Protein AF-H2YSD7-F1 (afdb_monomer_lite)

Organism: Ciona savignyi (NCBI:txid51511)

Foldseek 3Di:
DAQVVVVVLCVVLVDPQDHLVLLCVLLVVPPVRDDDPLSQLLCLLVVLQCLLPVDRPPDRDHSVVSQPSQADPQAAFQQSQQNSLCSNQVDPVLPPDAPAEDGSVVLDPDRHDDDSSSSSSSSVVSSVCVVVSHHYDHHPVNVLVVLCVVVVHDQQFFDAPVRVVVVCVVLLAPDQPDDDDDPDDDDDDDDDDPPCVLLAGDHPVRLQVVLVHDGRHGSVSVVVSVVVSVSCSVSVSNVDDPPPPPDD

Structure (mmCIF, N/CA/C/O backbone):
data_AF-H2YSD7-F1
#
_entry.id   AF-H2YSD7-F1
#
loop_
_atom_site.group_PDB
_atom_site.id
_atom_site.type_symbol
_atom_site.label_atom_id
_atom_site.label_alt_id
_atom_site.label_comp_id
_atom_site.label_asym_id
_atom_site.label_entity_id
_atom_site.label_seq_id
_atom_site.pdbx_PDB_ins_code
_atom_site.Cartn_x
_atom_site.Cartn_y
_atom_site.Cartn_z
_atom_site.occupancy
_atom_site.B_iso_or_equiv
_atom_site.auth_seq_id
_atom_site.auth_comp_id
_atom_site.auth_asym_id
_atom_site.auth_atom_id
_atom_site.pdbx_PDB_model_num
ATOM 1 N N . MET A 1 1 ? -23.509 3.314 15.908 1.00 80.75 1 MET A N 1
ATOM 2 C CA . MET A 1 1 ? -23.358 1.862 1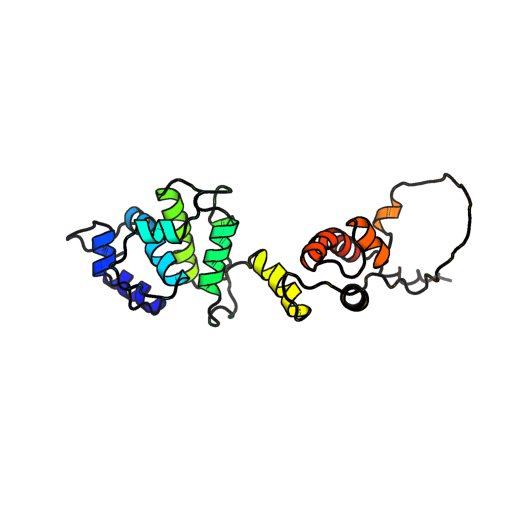5.696 1.00 80.75 1 MET A CA 1
ATOM 3 C C . MET A 1 1 ? -23.642 1.150 17.006 1.00 80.75 1 MET A C 1
ATOM 5 O O . MET A 1 1 ? -23.012 1.492 17.992 1.00 80.75 1 MET A O 1
ATOM 9 N N . ASP A 1 2 ? -24.616 0.247 17.065 1.00 78.88 2 ASP A N 1
ATOM 10 C CA . ASP A 1 2 ? -24.907 -0.540 18.277 1.00 78.88 2 ASP A CA 1
ATOM 11 C C . ASP A 1 2 ? -24.214 -1.910 18.260 1.00 78.88 2 ASP A C 1
ATOM 13 O O . ASP A 1 2 ? -23.550 -2.272 17.287 1.00 78.88 2 ASP A O 1
ATOM 17 N N . ALA A 1 3 ? -24.370 -2.672 19.347 1.00 78.38 3 ALA A N 1
ATOM 18 C CA . ALA A 1 3 ? -23.778 -3.999 19.506 1.00 78.38 3 ALA A CA 1
ATOM 19 C C . ALA A 1 3 ? -24.147 -4.987 18.381 1.00 78.38 3 ALA A C 1
ATOM 21 O O . ALA A 1 3 ? -23.316 -5.804 17.993 1.00 78.38 3 ALA A O 1
ATOM 22 N N . ASN A 1 4 ? -25.360 -4.907 17.820 1.00 79.56 4 ASN A N 1
ATOM 23 C CA . ASN A 1 4 ? -25.774 -5.781 16.717 1.00 79.56 4 ASN A CA 1
ATOM 24 C C . ASN A 1 4 ? -25.071 -5.401 15.411 1.00 79.56 4 ASN A C 1
ATOM 26 O O . ASN A 1 4 ? -24.558 -6.274 14.713 1.00 79.56 4 ASN A O 1
ATOM 30 N N . ALA A 1 5 ? -24.980 -4.103 15.109 1.00 80.94 5 ALA A N 1
ATOM 31 C CA . ALA A 1 5 ? -24.204 -3.630 13.967 1.00 80.94 5 ALA A CA 1
ATOM 32 C C . ALA A 1 5 ? -22.710 -3.986 14.100 1.00 80.94 5 ALA A C 1
ATOM 34 O O . ALA A 1 5 ? -22.094 -4.394 13.117 1.00 80.94 5 ALA A O 1
ATOM 35 N N . LEU A 1 6 ? -22.144 -3.892 15.310 1.00 81.81 6 LEU A N 1
ATOM 36 C CA . LEU A 1 6 ? -20.779 -4.343 15.601 1.00 81.81 6 LEU A CA 1
ATOM 37 C C . LEU A 1 6 ? -20.615 -5.849 15.405 1.00 81.81 6 LEU A C 1
ATOM 39 O O . LEU A 1 6 ? -19.631 -6.274 14.815 1.00 81.81 6 LEU A O 1
ATOM 43 N N . ARG A 1 7 ? -21.578 -6.663 15.848 1.00 81.81 7 ARG A N 1
ATOM 44 C CA . ARG A 1 7 ? -21.529 -8.118 15.664 1.00 81.81 7 ARG A CA 1
ATOM 45 C C . ARG A 1 7 ? -21.504 -8.496 14.183 1.00 81.81 7 ARG A C 1
ATOM 47 O O . ARG A 1 7 ? -20.679 -9.311 13.790 1.00 81.81 7 ARG A O 1
ATOM 54 N N . ASN A 1 8 ? -22.339 -7.856 13.364 1.00 81.75 8 ASN A N 1
ATOM 55 C CA . ASN A 1 8 ? -22.333 -8.065 11.913 1.00 81.75 8 ASN A CA 1
ATOM 56 C C . ASN A 1 8 ? -20.997 -7.639 11.288 1.00 81.75 8 ASN A C 1
ATOM 58 O O . ASN A 1 8 ? -20.428 -8.370 10.481 1.00 81.75 8 ASN A O 1
ATOM 62 N N . LEU A 1 9 ? -20.465 -6.484 11.697 1.00 80.62 9 LEU A N 1
ATOM 63 C CA . LEU A 1 9 ? -19.159 -6.007 11.246 1.00 80.62 9 LEU A CA 1
ATOM 64 C C . LEU A 1 9 ? -18.048 -7.019 11.566 1.00 80.62 9 LEU A C 1
ATOM 66 O O . LEU A 1 9 ? -17.286 -7.392 10.683 1.00 80.62 9 LEU A O 1
ATOM 70 N N . LEU A 1 10 ? -17.986 -7.483 12.813 1.00 82.25 10 LEU A N 1
ATOM 71 C CA . LEU A 1 10 ? -16.974 -8.426 13.288 1.00 82.25 10 LEU A CA 1
ATOM 72 C C . LEU A 1 10 ? -17.108 -9.801 12.621 1.00 82.25 10 LEU A C 1
ATOM 74 O O . LEU A 1 10 ? -16.099 -10.421 12.296 1.00 82.25 10 LEU A O 1
ATOM 78 N N . SER A 1 11 ? -18.337 -10.243 12.334 1.00 78.81 11 SER A N 1
ATOM 79 C CA . SER A 1 11 ? -18.566 -11.490 11.596 1.00 78.81 11 SER A CA 1
ATOM 80 C C . SER A 1 11 ? -17.997 -11.452 10.175 1.00 78.81 11 SER A C 1
ATOM 82 O O . SER A 1 11 ? -17.456 -12.454 9.719 1.00 78.81 11 SER A O 1
ATOM 84 N N . ASN A 1 12 ? -18.011 -10.287 9.513 1.00 69.69 12 ASN A N 1
ATOM 85 C CA . ASN A 1 12 ? -17.398 -10.121 8.189 1.00 69.69 12 ASN A CA 1
ATOM 86 C C . ASN A 1 12 ? -15.867 -10.212 8.226 1.00 69.69 12 ASN A C 1
ATOM 88 O O . ASN A 1 12 ? -15.238 -10.398 7.190 1.00 69.69 12 ASN A O 1
ATOM 92 N N . PHE A 1 13 ? -15.257 -10.051 9.399 1.00 70.25 13 PHE A N 1
ATOM 93 C CA . PHE A 1 13 ? -13.807 -10.110 9.566 1.00 70.25 13 PHE A CA 1
ATOM 94 C C . PHE A 1 13 ? -13.320 -11.487 10.020 1.00 70.25 13 PHE A C 1
ATOM 96 O O . PHE A 1 13 ? -12.117 -11.675 10.184 1.00 70.25 13 PHE A O 1
ATOM 103 N N . ASN A 1 14 ? -14.246 -12.442 10.194 1.00 65.25 14 ASN A N 1
ATOM 104 C CA . ASN A 1 14 ? -13.990 -13.784 10.719 1.00 65.25 14 ASN A CA 1
ATOM 105 C C . ASN A 1 14 ? -13.164 -13.755 12.023 1.00 65.25 14 ASN A C 1
ATOM 107 O O . ASN A 1 14 ? -12.340 -14.632 12.284 1.00 65.25 14 ASN A O 1
ATOM 111 N N . ASP A 1 15 ? -13.345 -12.688 12.805 1.00 62.75 15 ASP A N 1
ATOM 112 C CA . ASP A 1 15 ? -12.478 -12.335 13.920 1.00 62.75 15 ASP A CA 1
ATOM 113 C C . ASP A 1 15 ? -13.084 -12.843 15.230 1.00 62.75 15 ASP A C 1
ATOM 115 O O . ASP A 1 15 ? -14.168 -12.429 15.645 1.00 62.75 15 ASP A O 1
ATOM 119 N N . THR A 1 16 ? -12.380 -13.761 15.890 1.00 66.44 16 THR A N 1
ATOM 120 C CA . THR A 1 16 ? -12.766 -14.297 17.202 1.00 66.44 16 THR A CA 1
ATOM 121 C C . THR A 1 16 ? -12.199 -13.479 18.366 1.00 66.44 16 THR A C 1
ATOM 123 O O . THR A 1 16 ? -12.514 -13.773 19.517 1.00 66.44 16 THR A O 1
ATOM 126 N N . CYS A 1 17 ? -11.337 -12.488 18.103 1.00 75.19 17 CYS A N 1
ATOM 127 C CA . CYS A 1 17 ? -10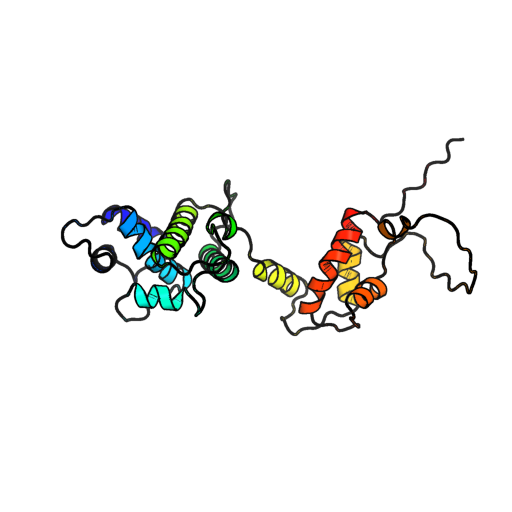.600 -11.754 19.135 1.00 75.19 17 CYS A CA 1
ATOM 128 C C . CYS A 1 17 ? -11.390 -10.577 19.716 1.00 75.19 17 CYS A C 1
ATOM 130 O O . CYS A 1 17 ? -11.233 -10.232 20.890 1.00 75.19 17 CYS A O 1
ATOM 132 N N . LEU A 1 18 ? -12.200 -9.924 18.884 1.00 83.25 18 LEU A N 1
ATOM 133 C CA . LEU A 1 18 ? -13.004 -8.770 19.263 1.00 83.25 18 LEU A CA 1
ATOM 134 C C . LEU A 1 18 ? -14.459 -9.196 19.445 1.00 83.25 18 LEU A C 1
ATOM 136 O O . LEU A 1 18 ? -15.065 -9.778 18.550 1.00 83.25 18 LEU A O 1
ATOM 140 N N . THR A 1 19 ? -15.045 -8.851 20.590 1.00 85.69 19 THR A N 1
ATOM 141 C CA . THR A 1 19 ? -16.497 -8.928 20.793 1.00 85.69 19 THR A CA 1
ATOM 142 C C . THR A 1 19 ? -17.087 -7.518 20.842 1.00 85.69 19 THR A C 1
ATOM 144 O O . THR A 1 19 ? -16.375 -6.572 21.201 1.00 85.69 19 THR A O 1
ATOM 147 N N . PRO A 1 20 ? -18.379 -7.332 20.511 1.00 87.88 20 PRO A N 1
ATOM 148 C CA . PRO A 1 20 ? -19.031 -6.031 20.641 1.00 87.88 20 PRO A CA 1
ATOM 149 C C . PRO A 1 20 ? -18.855 -5.409 22.031 1.00 87.88 20 PRO A C 1
ATOM 151 O O . PRO A 1 20 ? -18.649 -4.206 22.142 1.00 87.88 20 PRO A O 1
ATOM 154 N N . GLU A 1 21 ? -18.884 -6.223 23.085 1.00 87.19 21 GLU A N 1
ATOM 155 C CA . GLU A 1 21 ? -18.749 -5.787 24.476 1.00 87.19 21 GLU A CA 1
ATOM 156 C C . GLU A 1 21 ? -17.347 -5.231 24.754 1.00 87.19 21 GLU A C 1
ATOM 158 O O . GLU A 1 21 ? -17.221 -4.152 25.329 1.00 87.19 21 GLU A O 1
ATOM 163 N N . ILE A 1 22 ? -16.297 -5.915 24.281 1.00 87.12 22 ILE A N 1
ATOM 164 C CA . ILE A 1 22 ? -14.908 -5.444 24.385 1.00 87.12 22 ILE A CA 1
ATOM 165 C C . ILE A 1 22 ? -14.732 -4.117 23.639 1.00 87.12 22 ILE A C 1
ATOM 167 O O . ILE A 1 22 ? -14.106 -3.191 24.148 1.00 87.12 22 ILE A O 1
ATOM 171 N N . VAL A 1 23 ? -15.300 -4.007 22.438 1.00 88.56 23 VAL A N 1
ATOM 172 C CA . VAL A 1 23 ? -15.216 -2.793 21.616 1.00 88.56 23 VAL A CA 1
ATOM 173 C C . VAL A 1 23 ? -15.909 -1.609 22.298 1.00 88.56 23 VAL A C 1
ATOM 175 O O . VAL A 1 23 ? -15.346 -0.516 22.353 1.00 88.56 23 VAL A O 1
ATOM 178 N N . LEU A 1 24 ? -17.119 -1.813 22.825 1.00 89.50 24 LEU A N 1
ATOM 179 C CA . LEU A 1 24 ? -17.898 -0.771 23.502 1.00 89.50 24 LEU A CA 1
ATOM 180 C C . LEU A 1 24 ? -17.237 -0.305 24.805 1.00 89.50 24 LEU A C 1
ATOM 182 O O . LEU A 1 24 ? -17.277 0.891 25.114 1.00 89.50 24 LEU A O 1
ATOM 186 N N . ASP A 1 25 ? -16.609 -1.233 25.527 1.00 88.62 25 ASP A N 1
ATOM 187 C CA . ASP A 1 25 ? -15.808 -0.955 26.717 1.00 88.62 25 ASP A CA 1
ATOM 188 C C . ASP A 1 25 ? -14.565 -0.117 26.380 1.00 88.62 25 ASP A C 1
ATOM 190 O O . ASP A 1 25 ? -14.370 0.945 26.970 1.00 88.62 25 ASP A O 1
ATOM 194 N N . ILE A 1 26 ? -13.789 -0.506 25.358 1.00 88.38 26 ILE A N 1
ATOM 195 C CA . ILE A 1 26 ? -12.620 0.265 24.889 1.00 88.38 26 ILE A CA 1
ATOM 196 C C . ILE A 1 26 ? -13.028 1.664 24.411 1.00 88.38 26 ILE A C 1
ATOM 198 O O . ILE A 1 26 ? -12.304 2.637 24.630 1.00 88.38 26 ILE A O 1
ATOM 202 N N . ALA A 1 27 ? -14.189 1.784 23.766 1.00 87.94 27 ALA A N 1
ATOM 203 C CA . ALA A 1 27 ? -14.722 3.070 23.333 1.00 87.94 27 ALA A CA 1
ATOM 204 C C . ALA A 1 27 ? -15.150 3.977 24.502 1.00 87.94 27 ALA A C 1
ATOM 206 O O . ALA A 1 27 ? -15.382 5.166 24.288 1.00 87.94 27 ALA A O 1
ATOM 207 N N . GLY A 1 28 ? -15.253 3.443 25.725 1.00 85.38 28 GLY A N 1
ATOM 208 C CA . GLY A 1 28 ? -15.678 4.188 26.909 1.00 85.38 28 GLY A CA 1
ATOM 209 C C . GLY A 1 28 ? -17.168 4.535 26.911 1.00 85.38 28 GLY A C 1
ATOM 210 O O . GLY A 1 28 ? -17.591 5.408 27.664 1.00 85.38 28 GLY A O 1
ATOM 211 N N . THR A 1 29 ? -17.974 3.865 26.081 1.00 76.62 29 THR A N 1
ATOM 212 C CA . THR A 1 29 ? -19.407 4.186 25.909 1.00 76.62 29 THR A CA 1
ATOM 213 C C . THR A 1 29 ? -20.300 3.680 27.044 1.00 76.62 29 THR A C 1
ATOM 215 O O . THR A 1 29 ? -21.481 4.033 27.121 1.00 76.62 29 THR A O 1
ATOM 218 N N . GLY A 1 30 ? -19.741 2.889 27.965 1.00 65.19 30 GLY A N 1
ATOM 219 C CA . GLY A 1 30 ? -20.430 2.416 29.162 1.00 65.19 30 GLY A CA 1
ATOM 220 C C . GLY A 1 30 ? -21.789 1.777 28.849 1.00 65.19 30 GLY A C 1
ATOM 221 O O . GLY A 1 30 ? -21.899 0.885 28.012 1.00 65.19 30 GLY A O 1
ATOM 222 N N . VAL A 1 31 ? -22.835 2.254 29.530 1.00 53.38 31 VAL A N 1
ATOM 223 C CA . VAL A 1 31 ? -24.199 1.685 29.528 1.00 53.38 31 VAL A CA 1
ATOM 224 C C . VAL A 1 31 ? -24.997 2.019 28.258 1.00 53.38 31 VAL A C 1
ATOM 226 O O . VAL A 1 31 ? -26.003 1.370 27.983 1.00 53.38 31 VAL A O 1
ATOM 229 N N . GLN A 1 32 ? -24.577 3.009 27.457 1.00 66.06 32 GLN A N 1
ATOM 230 C CA . GLN A 1 32 ? -25.339 3.405 26.264 1.00 66.06 32 GLN A CA 1
ATOM 231 C C . GLN A 1 32 ? -25.331 2.326 25.177 1.00 66.06 32 GLN A C 1
ATOM 233 O O . GLN A 1 32 ? -26.256 2.282 24.369 1.00 66.06 32 GLN A O 1
ATOM 238 N N . GLY A 1 33 ? -24.314 1.455 25.151 1.00 78.12 33 GLY A N 1
ATOM 239 C CA . GLY A 1 33 ? -24.243 0.314 24.233 1.00 78.12 33 GLY A CA 1
ATOM 240 C C . GLY A 1 33 ? -24.197 0.693 22.745 1.00 78.12 33 GLY A C 1
ATOM 241 O O . GLY A 1 33 ? -24.519 -0.134 21.885 1.00 78.12 33 GLY A O 1
ATOM 242 N N . ARG A 1 34 ? -23.849 1.949 22.425 1.00 86.12 34 ARG A N 1
ATOM 243 C CA . ARG A 1 34 ? -23.782 2.483 21.059 1.00 86.12 34 ARG A CA 1
ATOM 244 C C . ARG A 1 34 ? -22.593 3.423 20.908 1.00 86.12 34 ARG A C 1
ATOM 246 O O . ARG A 1 34 ? -22.336 4.229 21.787 1.00 86.12 34 ARG A O 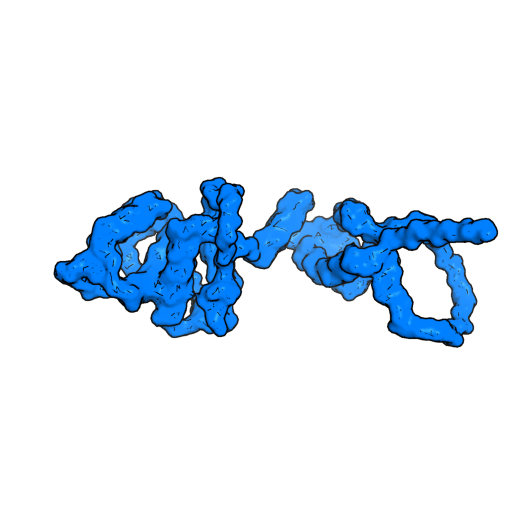1
ATOM 253 N N . LEU A 1 35 ? -21.951 3.350 19.748 1.00 87.88 35 LEU A N 1
ATOM 254 C CA . LEU A 1 35 ? -20.909 4.259 19.284 1.00 87.88 35 LEU A CA 1
ATOM 255 C C . LEU A 1 35 ? -21.526 5.368 18.428 1.00 87.88 35 LEU A C 1
ATOM 257 O O . LEU A 1 35 ? -22.237 5.072 17.457 1.00 87.88 35 LEU A O 1
ATOM 261 N N . ASN A 1 36 ? -21.234 6.627 18.722 1.00 89.44 36 ASN A N 1
ATOM 262 C CA . ASN A 1 36 ? -21.411 7.714 17.763 1.00 89.44 36 ASN A CA 1
ATOM 263 C C . ASN A 1 36 ? -20.303 7.685 16.688 1.00 89.44 36 ASN A C 1
ATOM 265 O O . ASN A 1 36 ? -19.422 6.823 16.697 1.00 89.44 36 ASN A O 1
ATOM 269 N N . GLU A 1 37 ? -20.376 8.594 15.715 1.00 87.88 37 GLU A N 1
ATOM 270 C CA . GLU A 1 37 ? -19.403 8.648 14.619 1.00 87.88 37 GLU A CA 1
ATOM 271 C C . GLU A 1 37 ? -17.978 8.897 15.127 1.00 87.88 37 GLU A C 1
ATOM 273 O O . GLU A 1 37 ? -17.071 8.143 14.790 1.00 87.88 37 GLU A O 1
ATOM 278 N N . THR A 1 38 ? -17.784 9.889 15.995 1.00 89.44 38 THR A N 1
ATOM 279 C CA . THR A 1 38 ? -16.472 10.227 16.563 1.00 89.44 38 THR A CA 1
ATOM 280 C C . THR A 1 38 ? -15.867 9.060 17.342 1.00 89.44 38 THR A C 1
ATOM 282 O O . THR A 1 38 ? -14.682 8.765 17.194 1.00 89.44 38 THR A O 1
ATOM 285 N N . GLU A 1 39 ? -16.669 8.367 18.148 1.00 91.31 39 GLU A N 1
ATOM 286 C CA . GLU A 1 39 ? -16.248 7.181 18.899 1.00 91.31 39 GLU A CA 1
ATOM 287 C C . GLU A 1 39 ? -15.858 6.042 17.963 1.00 91.31 39 GLU A C 1
ATOM 289 O O . GLU A 1 39 ? -14.794 5.450 18.135 1.00 91.31 39 GLU A O 1
ATOM 294 N N . PHE A 1 40 ? -16.669 5.781 16.934 1.00 90.94 40 PHE A N 1
ATOM 295 C CA . PHE A 1 40 ? -16.364 4.771 15.926 1.00 90.94 40 PHE A CA 1
ATOM 296 C C . PHE A 1 40 ? -15.051 5.078 15.195 1.00 90.94 40 PHE A C 1
ATOM 298 O O . PHE A 1 40 ? -14.205 4.196 15.041 1.00 90.94 40 PHE A O 1
ATOM 305 N N . MET A 1 41 ? -14.835 6.331 14.789 1.00 90.44 41 MET A N 1
ATOM 306 C CA . MET A 1 41 ? -13.591 6.750 14.135 1.00 90.44 41 MET A CA 1
ATOM 307 C C . MET A 1 41 ? -12.396 6.618 15.082 1.00 90.44 41 MET A C 1
ATOM 309 O O . MET A 1 41 ? -11.354 6.100 14.691 1.00 90.44 41 MET A O 1
ATOM 313 N N . ARG A 1 42 ? -12.548 6.998 16.355 1.00 91.25 42 ARG A N 1
ATOM 314 C CA . ARG A 1 42 ? -11.487 6.876 17.364 1.00 91.25 42 ARG A CA 1
ATOM 315 C C . ARG A 1 42 ? -11.049 5.428 17.585 1.00 91.25 42 ARG A C 1
ATOM 317 O O . ARG A 1 42 ? -9.859 5.191 17.772 1.00 91.25 42 ARG A O 1
ATOM 324 N N . ILE A 1 43 ? -11.977 4.472 17.556 1.00 92.69 43 ILE A N 1
ATOM 325 C CA . ILE A 1 43 ? -11.660 3.046 17.729 1.00 92.69 43 ILE A CA 1
ATOM 326 C C . ILE A 1 43 ? -11.397 2.313 16.408 1.00 92.69 43 ILE A C 1
ATOM 328 O O . ILE A 1 43 ? -10.993 1.156 16.430 1.00 92.69 43 ILE A O 1
ATOM 332 N N . SER A 1 44 ? -11.569 2.965 15.255 1.00 93.69 44 SER A N 1
ATOM 333 C CA . SER A 1 44 ? -11.290 2.377 13.938 1.00 93.69 44 SER A CA 1
ATOM 334 C C . SER A 1 44 ? -9.889 1.757 13.782 1.00 93.69 44 SER A C 1
ATOM 336 O O . SER A 1 44 ? -9.799 0.686 13.176 1.00 93.69 44 SER A O 1
ATOM 338 N N . PRO A 1 45 ? -8.804 2.330 14.353 1.00 93.69 45 PRO A N 1
ATOM 339 C CA . PRO A 1 45 ? -7.491 1.688 14.336 1.00 93.69 45 PRO A CA 1
ATOM 340 C C . PRO A 1 45 ? -7.502 0.284 14.955 1.00 93.69 45 PRO A C 1
ATOM 342 O O . PRO A 1 45 ? -6.758 -0.584 14.513 1.00 93.69 45 PRO A O 1
ATOM 345 N N . LEU A 1 46 ? -8.365 0.028 15.945 1.00 91.25 46 LEU A N 1
ATOM 346 C CA . LEU A 1 46 ? -8.477 -1.283 16.578 1.00 91.25 46 LEU A CA 1
ATOM 347 C C . LEU A 1 46 ? -8.907 -2.346 15.563 1.00 91.25 46 LEU A C 1
ATOM 349 O O . LEU A 1 46 ? -8.214 -3.344 15.406 1.00 91.25 46 LEU A O 1
ATOM 353 N N . PHE A 1 47 ? -9.995 -2.116 14.824 1.00 90.25 47 PHE A N 1
ATOM 354 C CA . PHE A 1 47 ? -10.468 -3.082 13.825 1.00 90.25 47 PHE A CA 1
ATOM 355 C C . PHE A 1 47 ? -9.418 -3.321 12.737 1.00 90.25 47 PHE A C 1
ATOM 357 O O . PHE A 1 47 ? -9.121 -4.463 12.402 1.00 90.25 47 PHE A O 1
ATOM 364 N N . VAL A 1 48 ? -8.799 -2.248 12.232 1.00 91.12 48 VAL A N 1
ATOM 365 C CA . VAL A 1 48 ? -7.760 -2.344 11.196 1.00 91.12 48 VAL A CA 1
ATOM 366 C C . VAL A 1 48 ? -6.556 -3.154 11.682 1.00 91.12 48 VAL A C 1
ATOM 368 O O . VAL A 1 48 ? -6.021 -3.961 10.927 1.00 91.12 48 VAL A O 1
ATOM 371 N N . TYR A 1 49 ? -6.137 -2.980 12.93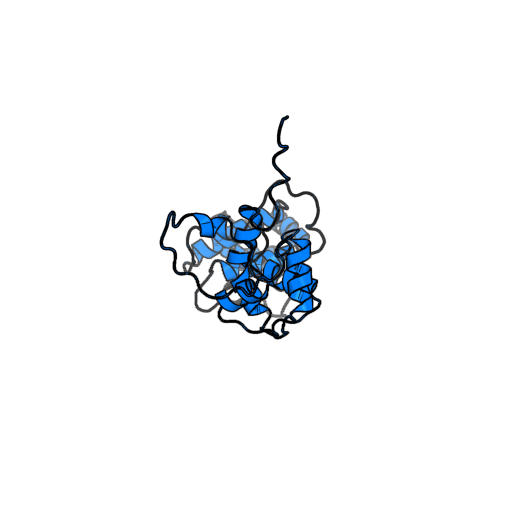8 1.00 90.00 49 TYR A N 1
ATOM 372 C CA . TYR A 1 49 ? -5.035 -3.742 13.527 1.00 90.00 49 TYR A CA 1
ATOM 373 C C . TYR A 1 49 ? -5.310 -5.249 13.517 1.00 90.00 49 TYR A C 1
ATOM 375 O O . TYR A 1 49 ? -4.449 -6.024 13.094 1.00 90.00 49 TYR A O 1
ATOM 383 N N . TYR A 1 50 ? -6.511 -5.665 13.922 1.00 86.06 50 TYR A N 1
ATOM 384 C CA . TYR A 1 50 ? -6.877 -7.082 13.949 1.00 86.06 50 TYR A CA 1
ATOM 385 C C . TYR A 1 50 ? -7.034 -7.672 12.550 1.00 86.06 50 TYR A C 1
ATOM 387 O O . TYR A 1 50 ? -6.481 -8.737 12.272 1.00 86.06 50 TYR A O 1
ATOM 395 N N . MET A 1 51 ? -7.669 -6.934 11.636 1.00 84.88 51 MET A N 1
ATOM 396 C CA . MET A 1 51 ? -7.746 -7.321 10.227 1.00 84.88 51 MET A CA 1
ATOM 397 C C . MET A 1 51 ? -6.356 -7.498 9.601 1.00 84.88 51 MET A C 1
ATOM 399 O O . MET A 1 51 ? -6.137 -8.426 8.827 1.00 84.88 51 MET A O 1
ATOM 403 N N . ASN A 1 52 ? -5.404 -6.626 9.949 1.00 86.00 52 ASN A N 1
ATOM 404 C CA . ASN A 1 52 ? -4.046 -6.666 9.415 1.00 86.00 52 ASN A CA 1
ATOM 405 C C . ASN A 1 52 ? -3.204 -7.821 9.982 1.00 86.00 52 ASN A C 1
ATOM 407 O O . ASN A 1 52 ? -2.369 -8.368 9.268 1.00 86.00 52 ASN A O 1
ATOM 411 N N . ASN A 1 53 ? -3.377 -8.171 11.258 1.00 81.00 53 ASN A N 1
ATOM 412 C CA . ASN A 1 53 ? -2.501 -9.130 11.939 1.00 81.00 53 ASN A CA 1
ATOM 413 C C . ASN A 1 53 ? -3.063 -10.553 12.022 1.00 81.00 53 ASN A C 1
ATOM 415 O O . ASN A 1 53 ? -2.312 -11.461 12.383 1.00 81.00 53 ASN A O 1
ATOM 419 N N . LYS A 1 54 ? -4.354 -10.756 11.719 1.00 72.88 54 LYS A N 1
ATOM 420 C CA . LYS A 1 54 ? -5.038 -12.065 11.668 1.00 72.88 54 LYS A CA 1
ATOM 421 C C . LYS A 1 54 ? -4.824 -12.962 12.905 1.00 72.88 54 LYS A C 1
ATOM 423 O O . LYS A 1 54 ? -4.964 -14.178 12.816 1.00 72.88 54 LYS A O 1
ATOM 428 N N . THR A 1 55 ? -4.436 -12.401 14.053 1.00 68.06 55 THR A N 1
ATOM 429 C CA . THR A 1 55 ? -4.048 -13.163 15.250 1.00 68.06 55 THR A CA 1
ATOM 430 C C . THR A 1 55 ? -4.549 -12.495 16.528 1.00 68.06 55 THR A C 1
ATOM 432 O O . THR A 1 55 ? -4.372 -11.294 16.731 1.00 68.06 55 THR A O 1
ATOM 435 N N . CYS A 1 56 ? -5.129 -13.297 17.428 1.00 70.25 56 CYS A N 1
ATOM 436 C CA . CYS A 1 56 ? -5.409 -12.891 18.804 1.00 70.25 56 CYS A CA 1
ATOM 437 C C . CYS A 1 56 ? -4.150 -13.139 19.638 1.00 70.25 56 CYS A C 1
ATOM 439 O O . CYS A 1 56 ? -3.929 -14.253 20.114 1.00 70.25 56 CYS A O 1
ATOM 441 N N . GLN A 1 57 ? -3.290 -12.140 19.823 1.00 62.72 57 GLN A N 1
ATOM 442 C CA . GLN A 1 57 ? -2.277 -12.263 20.873 1.00 62.72 57 GLN A CA 1
ATOM 443 C C . GLN A 1 57 ? -3.001 -12.155 22.220 1.00 62.72 57 GLN A C 1
ATOM 445 O O . GLN A 1 57 ? -3.749 -11.207 22.421 1.00 62.72 57 GLN A O 1
ATOM 450 N N . GLY A 1 58 ? -2.851 -13.165 23.086 1.00 57.88 58 GLY A N 1
ATOM 451 C CA . GLY A 1 58 ? -3.730 -13.483 24.228 1.00 57.88 58 GLY A CA 1
ATOM 452 C C . GLY A 1 58 ? -3.869 -12.455 25.362 1.00 57.88 58 GLY A C 1
ATOM 453 O O . GLY A 1 58 ? -4.302 -12.818 26.453 1.00 57.88 58 GLY A O 1
ATOM 454 N N . SER A 1 59 ? -3.519 -11.191 25.143 1.00 68.31 59 SER A N 1
ATOM 455 C CA . SER A 1 59 ? -3.844 -10.065 26.016 1.00 68.31 59 SER A CA 1
ATOM 456 C C . SER A 1 59 ? -5.101 -9.334 25.529 1.00 68.31 59 SER A C 1
ATOM 458 O O . SER A 1 59 ? -5.429 -9.314 24.343 1.00 68.31 59 SER A O 1
ATOM 460 N N . ARG A 1 60 ? -5.837 -8.719 26.466 1.00 74.56 60 ARG A N 1
ATOM 461 C CA . ARG A 1 60 ? -7.003 -7.886 26.142 1.00 74.56 60 ARG A CA 1
ATOM 462 C C . ARG A 1 60 ? -6.573 -6.752 25.196 1.00 74.56 60 ARG A C 1
ATOM 464 O O . ARG A 1 60 ? -5.590 -6.076 25.508 1.00 74.56 60 ARG A O 1
ATOM 471 N N . PRO A 1 61 ? -7.296 -6.515 24.087 1.00 77.56 61 PRO A N 1
ATOM 472 C CA . PRO A 1 61 ? -6.963 -5.438 23.170 1.00 77.56 61 PRO A CA 1
ATOM 473 C C . PRO A 1 61 ? -6.935 -4.083 23.865 1.00 77.56 61 PRO A C 1
ATOM 475 O O . PRO A 1 61 ? -7.823 -3.767 24.658 1.00 77.56 61 PRO A O 1
ATOM 478 N N . THR A 1 62 ? -5.969 -3.245 23.497 1.00 87.94 62 THR A N 1
ATOM 479 C CA . THR A 1 62 ? -5.990 -1.818 23.826 1.00 87.94 62 THR A CA 1
ATOM 480 C C . THR A 1 62 ? -5.854 -0.997 22.551 1.00 87.94 62 THR A C 1
ATOM 482 O O . THR A 1 62 ? -5.160 -1.385 21.607 1.00 87.94 62 THR A O 1
ATOM 485 N N . LEU A 1 63 ? -6.516 0.162 22.519 1.00 89.56 63 LEU A N 1
ATOM 486 C CA . LEU A 1 63 ? -6.394 1.095 21.398 1.00 89.56 63 LEU A CA 1
ATOM 487 C C . LEU A 1 63 ? -4.948 1.582 21.233 1.00 89.56 63 LEU A C 1
ATOM 489 O O . LEU A 1 63 ? -4.481 1.753 20.113 1.00 89.56 63 LEU A O 1
ATOM 493 N N . GLU A 1 64 ? -4.230 1.763 22.340 1.00 90.12 64 GLU A N 1
ATOM 494 C CA . GLU A 1 64 ? -2.825 2.165 22.335 1.00 90.12 64 GLU A CA 1
ATOM 495 C C . GLU A 1 64 ? -1.926 1.107 21.685 1.00 90.12 64 GLU A C 1
ATOM 497 O O . GLU A 1 64 ? -1.130 1.443 20.812 1.00 90.12 64 GLU A O 1
ATOM 502 N N . ALA A 1 65 ? -2.085 -0.175 22.032 1.00 88.38 65 ALA A N 1
ATOM 503 C CA . ALA A 1 65 ? -1.315 -1.252 21.409 1.00 88.38 65 ALA A CA 1
ATOM 504 C C . ALA A 1 65 ? -1.625 -1.374 19.910 1.00 88.38 65 ALA A C 1
ATOM 506 O O . ALA A 1 65 ? -0.708 -1.533 19.103 1.00 88.38 65 ALA A O 1
ATOM 507 N N . ALA A 1 66 ? -2.900 -1.237 19.529 1.00 89.56 66 ALA A N 1
ATOM 508 C CA . ALA A 1 66 ? -3.308 -1.234 18.128 1.00 89.56 66 ALA A CA 1
ATOM 509 C C . ALA A 1 66 ? -2.673 -0.068 17.355 1.00 89.56 66 ALA A C 1
ATOM 511 O O . ALA A 1 66 ? -2.097 -0.267 16.285 1.00 89.56 66 ALA A O 1
ATOM 512 N N . MET A 1 67 ? -2.713 1.139 17.924 1.00 90.88 67 MET A N 1
ATOM 513 C CA . MET A 1 67 ? -2.072 2.323 17.355 1.00 90.88 67 MET A CA 1
ATOM 514 C C . MET A 1 67 ? -0.558 2.134 17.236 1.00 90.88 67 MET A C 1
ATOM 516 O O . MET A 1 67 ? -0.013 2.347 16.160 1.00 90.88 67 MET A O 1
ATOM 520 N N . ASN A 1 68 ? 0.117 1.656 18.279 1.00 89.38 68 ASN A N 1
ATOM 521 C CA . ASN A 1 68 ? 1.563 1.426 18.256 1.00 89.38 68 ASN A CA 1
ATOM 522 C C . ASN A 1 68 ? 1.978 0.330 17.264 1.00 89.38 68 ASN A C 1
ATOM 524 O O . ASN A 1 68 ? 3.058 0.402 16.689 1.00 89.38 68 ASN A O 1
ATOM 528 N N . GLY A 1 69 ? 1.136 -0.680 17.035 1.00 87.25 69 GLY A N 1
ATOM 529 C CA . GLY A 1 69 ? 1.405 -1.716 16.037 1.00 87.25 69 GLY A CA 1
ATOM 530 C C . GLY A 1 69 ? 1.117 -1.278 14.596 1.00 87.25 69 GLY A C 1
ATOM 531 O O . GLY A 1 69 ? 1.791 -1.713 13.657 1.00 87.25 69 GLY A O 1
ATOM 532 N N . LEU A 1 70 ? 0.125 -0.408 14.392 1.00 89.69 70 LEU A N 1
ATOM 533 C CA . LEU A 1 70 ? -0.200 0.135 13.071 1.00 89.69 70 LEU A CA 1
ATOM 534 C C . LEU A 1 70 ? 0.749 1.256 12.660 1.00 89.69 70 LEU A C 1
ATOM 536 O O . LEU A 1 70 ? 1.157 1.319 11.498 1.00 89.69 70 LEU A O 1
ATOM 540 N N . LEU A 1 71 ? 1.111 2.129 13.588 1.00 90.75 71 LEU A N 1
ATOM 541 C CA . LEU A 1 71 ? 1.943 3.291 13.329 1.00 90.75 71 LEU A CA 1
ATOM 542 C C . LEU A 1 71 ? 3.423 2.937 13.478 1.00 90.75 71 LEU A C 1
ATOM 544 O O . LEU A 1 71 ? 3.810 2.073 14.256 1.00 90.75 71 LEU A O 1
ATOM 548 N N . ARG A 1 72 ? 4.274 3.617 12.711 1.00 79.94 72 ARG A N 1
ATOM 549 C CA . ARG A 1 72 ? 5.717 3.674 12.993 1.00 79.94 72 ARG A CA 1
ATOM 550 C C . ARG A 1 72 ? 6.008 4.999 13.704 1.00 79.94 72 ARG A C 1
ATOM 552 O O . ARG A 1 72 ? 5.127 5.853 13.759 1.00 79.94 72 ARG A O 1
ATOM 559 N N . ASN A 1 73 ? 7.239 5.203 14.179 1.00 74.19 73 ASN A N 1
ATOM 560 C CA . ASN A 1 73 ? 7.684 6.397 14.931 1.00 74.19 73 ASN A CA 1
ATOM 561 C C . ASN A 1 73 ? 7.302 7.769 14.316 1.00 74.19 73 ASN A C 1
ATOM 563 O O . ASN A 1 73 ? 7.387 8.781 15.000 1.00 74.19 73 ASN A O 1
ATOM 567 N N . ASN A 1 74 ? 6.856 7.812 13.054 1.00 77.69 74 ASN A N 1
ATOM 568 C CA . ASN A 1 74 ? 6.507 9.021 12.306 1.00 77.69 74 ASN A CA 1
ATOM 569 C C . ASN A 1 74 ? 4.995 9.169 12.009 1.00 77.69 74 ASN A C 1
ATOM 571 O O . ASN A 1 74 ? 4.618 9.954 11.140 1.00 77.69 74 ASN A O 1
ATOM 575 N N . GLY A 1 75 ? 4.120 8.412 12.682 1.00 90.38 75 GLY A N 1
ATOM 576 C CA . GLY A 1 75 ? 2.668 8.458 12.460 1.00 90.38 75 GLY A CA 1
ATOM 577 C C . GLY A 1 75 ? 2.192 7.614 11.269 1.00 90.38 75 GLY A C 1
ATOM 578 O O . GLY A 1 75 ? 2.795 6.589 10.933 1.00 90.38 75 GLY A O 1
ATOM 579 N N . LEU A 1 76 ? 1.072 8.014 10.653 1.00 94.44 76 LEU A N 1
ATOM 580 C CA . LEU A 1 76 ? 0.453 7.332 9.511 1.00 94.44 76 LEU A CA 1
ATOM 581 C C . LEU A 1 76 ? 0.785 8.061 8.206 1.00 94.44 76 LEU A C 1
ATOM 583 O O . LEU A 1 76 ? 0.146 9.052 7.856 1.00 94.44 76 LEU A O 1
ATOM 587 N N . CYS A 1 77 ? 1.777 7.556 7.479 1.00 93.81 77 CYS A N 1
ATOM 588 C CA . CYS A 1 77 ? 2.176 8.076 6.171 1.00 93.81 77 CYS A CA 1
ATOM 589 C C . CYS A 1 77 ? 1.601 7.250 5.014 1.00 93.81 77 CYS A C 1
ATOM 591 O O . CYS A 1 77 ? 1.166 6.111 5.203 1.00 93.81 77 CYS A O 1
ATOM 593 N N . TYR A 1 78 ? 1.660 7.818 3.806 1.00 91.88 78 TYR A N 1
ATOM 594 C CA . TYR A 1 78 ? 1.154 7.211 2.570 1.00 91.88 78 TYR A CA 1
ATOM 595 C C . TYR A 1 78 ? 1.584 5.752 2.365 1.00 91.88 78 TYR A C 1
ATOM 597 O O . TYR A 1 78 ? 0.732 4.880 2.187 1.00 91.88 78 TYR A O 1
ATOM 605 N N . GLU A 1 79 ? 2.888 5.467 2.423 1.00 89.19 79 GLU A N 1
ATOM 606 C CA . GLU A 1 79 ? 3.419 4.112 2.214 1.00 89.19 79 GLU A CA 1
ATOM 607 C C . GLU A 1 79 ? 2.867 3.133 3.249 1.00 89.19 79 GLU A C 1
ATOM 609 O O . GLU A 1 79 ? 2.337 2.082 2.898 1.00 89.19 79 GLU A O 1
ATOM 614 N N . ARG A 1 80 ? 2.886 3.531 4.527 1.00 91.81 80 ARG A N 1
ATOM 615 C CA . ARG A 1 80 ? 2.403 2.689 5.620 1.00 91.81 80 ARG A CA 1
ATOM 616 C C . ARG A 1 80 ? 0.916 2.376 5.487 1.00 91.81 80 ARG A C 1
ATOM 618 O O . ARG A 1 80 ? 0.525 1.230 5.685 1.00 91.81 80 ARG A O 1
ATOM 625 N N . LEU A 1 81 ? 0.091 3.367 5.154 1.00 93.88 81 LEU A N 1
ATOM 626 C CA . LEU A 1 81 ? -1.335 3.137 4.932 1.00 93.88 81 LEU A CA 1
ATOM 627 C C . LEU A 1 81 ? -1.569 2.214 3.731 1.00 93.88 81 LEU A C 1
ATOM 629 O O . LEU A 1 81 ? -2.425 1.339 3.792 1.00 93.88 81 LEU A O 1
ATOM 633 N N . THR A 1 82 ? -0.797 2.384 2.660 1.00 92.12 82 THR A N 1
ATOM 634 C CA . THR A 1 82 ? -0.898 1.542 1.463 1.00 92.12 82 THR A CA 1
ATOM 635 C C . THR A 1 82 ? -0.548 0.084 1.776 1.00 92.12 82 THR A C 1
ATOM 637 O O . THR A 1 82 ? -1.264 -0.821 1.343 1.00 92.12 82 THR A O 1
ATOM 640 N N . ASP A 1 83 ? 0.494 -0.154 2.576 1.00 89.38 83 ASP A N 1
ATOM 641 C CA . ASP A 1 83 ? 0.863 -1.495 3.040 1.00 89.38 83 ASP A CA 1
ATOM 642 C C . ASP A 1 83 ? -0.251 -2.138 3.873 1.00 89.38 83 ASP A C 1
ATOM 644 O O . ASP A 1 83 ? -0.576 -3.306 3.667 1.00 89.38 83 ASP A O 1
ATOM 648 N N . ILE A 1 84 ? -0.857 -1.373 4.788 1.00 91.38 84 ILE A N 1
ATOM 649 C CA . ILE A 1 84 ? -1.972 -1.840 5.625 1.00 91.38 84 ILE A CA 1
ATOM 650 C C . ILE A 1 84 ? -3.185 -2.196 4.759 1.00 91.38 84 ILE A C 1
ATOM 652 O O . ILE A 1 84 ? -3.747 -3.276 4.918 1.00 91.38 84 ILE A O 1
ATOM 656 N N . ILE A 1 85 ? -3.571 -1.318 3.825 1.00 92.38 85 ILE A N 1
ATOM 657 C CA . ILE A 1 85 ? -4.680 -1.573 2.894 1.00 92.38 85 ILE A CA 1
ATOM 658 C C . ILE A 1 85 ? -4.417 -2.869 2.123 1.00 92.38 85 ILE A C 1
ATOM 660 O O . ILE A 1 85 ? -5.256 -3.760 2.145 1.00 92.38 85 ILE A O 1
ATOM 664 N N . THR A 1 86 ? -3.228 -2.997 1.528 1.00 88.62 86 THR A N 1
ATOM 665 C CA . THR A 1 86 ? -2.829 -4.180 0.750 1.00 88.62 86 THR A CA 1
ATOM 666 C C . THR A 1 86 ? -2.898 -5.455 1.594 1.00 88.62 86 THR A C 1
ATOM 668 O O . THR A 1 86 ? -3.449 -6.458 1.159 1.00 88.62 86 THR A O 1
ATOM 671 N N . SER A 1 87 ? -2.374 -5.419 2.822 1.00 87.12 87 SER A N 1
ATOM 672 C CA . SER A 1 87 ? -2.389 -6.558 3.749 1.00 87.12 87 SER A CA 1
ATOM 673 C C . SER A 1 87 ? -3.809 -7.030 4.079 1.00 87.12 87 SER A C 1
ATOM 675 O O . SER A 1 87 ? -4.080 -8.229 4.116 1.00 87.12 87 SER A O 1
ATOM 677 N N . ILE A 1 88 ? -4.733 -6.083 4.261 1.00 86.88 88 ILE A N 1
ATOM 678 C CA . ILE A 1 88 ? -6.136 -6.364 4.576 1.00 86.88 88 ILE A CA 1
ATOM 679 C C . ILE A 1 88 ? -6.899 -6.895 3.357 1.00 86.88 88 ILE A C 1
ATOM 681 O O . ILE A 1 88 ? -7.756 -7.765 3.508 1.00 86.88 88 ILE A O 1
ATOM 685 N N . THR A 1 89 ? -6.607 -6.386 2.157 1.00 85.00 89 THR A N 1
ATOM 686 C CA . THR A 1 89 ? -7.355 -6.734 0.938 1.00 85.00 89 THR A CA 1
ATOM 687 C C . THR A 1 89 ? -6.775 -7.902 0.151 1.00 85.00 89 THR A C 1
ATOM 689 O O . THR A 1 89 ? -7.481 -8.452 -0.681 1.00 85.00 89 THR A O 1
ATOM 692 N N . ASN A 1 90 ? -5.537 -8.330 0.411 1.00 77.12 90 ASN A N 1
ATOM 693 C CA . ASN A 1 90 ? -4.900 -9.471 -0.267 1.00 77.12 90 ASN A CA 1
ATOM 694 C C . ASN A 1 90 ? -5.496 -10.851 0.102 1.00 77.12 90 ASN A C 1
ATOM 696 O O . ASN A 1 90 ? -4.868 -11.877 -0.149 1.00 77.12 90 ASN A O 1
ATOM 700 N N . ASN A 1 91 ? -6.685 -10.914 0.705 1.00 64.06 91 ASN A N 1
ATOM 701 C CA . ASN A 1 91 ? -7.430 -12.168 0.796 1.00 64.06 91 ASN A CA 1
ATOM 702 C C . ASN A 1 91 ? -8.074 -12.462 -0.568 1.00 64.06 91 ASN A C 1
ATOM 704 O O . ASN A 1 91 ? -8.705 -11.582 -1.150 1.00 64.06 91 ASN A O 1
ATOM 708 N N . GLU A 1 92 ? -7.928 -13.702 -1.043 1.00 52.88 92 GLU A N 1
ATOM 709 C CA . GLU A 1 92 ? -8.312 -14.203 -2.380 1.00 52.88 92 GLU A CA 1
ATOM 710 C C . GLU A 1 92 ? -9.775 -13.911 -2.798 1.00 52.88 92 GLU A C 1
ATOM 712 O O . GLU A 1 92 ? -10.121 -14.019 -3.970 1.00 52.88 92 GLU A O 1
ATOM 717 N N . GLU A 1 93 ? -10.638 -13.478 -1.876 1.00 55.59 93 GLU A N 1
ATOM 718 C CA . GLU A 1 93 ? -12.036 -13.105 -2.135 1.00 55.59 93 GLU A CA 1
ATOM 719 C C . GLU A 1 93 ? -12.241 -11.760 -2.862 1.00 55.59 93 GLU A C 1
ATOM 721 O O . GLU A 1 93 ? -13.344 -11.501 -3.344 1.00 55.59 93 GLU A O 1
ATOM 726 N N . TYR A 1 94 ? -11.226 -10.896 -2.976 1.00 56.19 94 TYR A N 1
ATOM 727 C CA . TYR A 1 94 ? -11.397 -9.540 -3.532 1.00 56.19 94 TYR A CA 1
ATOM 728 C C . TYR A 1 94 ? -11.254 -9.415 -5.065 1.00 56.19 94 TYR A C 1
ATOM 730 O O . TYR A 1 94 ? -11.396 -8.315 -5.599 1.00 56.19 94 TYR A O 1
ATOM 738 N N . GLU A 1 95 ? -11.015 -10.503 -5.807 1.00 52.19 95 GLU A N 1
ATOM 739 C CA . GLU A 1 95 ? -10.735 -10.446 -7.258 1.00 52.19 95 GLU A CA 1
ATOM 740 C C . GLU A 1 95 ? -11.963 -10.269 -8.184 1.00 52.19 95 GLU A C 1
ATOM 742 O O . GLU A 1 95 ? -11.825 -10.252 -9.409 1.00 52.19 95 GLU A O 1
ATOM 747 N N . GLN A 1 96 ? -13.179 -10.076 -7.663 1.00 54.91 96 GLN A N 1
ATOM 748 C CA . GLN A 1 96 ? -14.372 -9.910 -8.508 1.00 54.91 96 GLN A CA 1
ATOM 749 C C . GLN A 1 96 ? -14.724 -8.439 -8.782 1.00 54.91 96 GLN A C 1
ATOM 751 O O . GLN A 1 96 ? -15.126 -7.708 -7.887 1.00 54.91 96 GLN A O 1
ATOM 756 N N . SER A 1 97 ? -14.644 -8.038 -10.061 1.00 59.53 97 SER A N 1
ATOM 757 C CA . SER A 1 97 ? -15.352 -6.906 -10.701 1.00 59.53 97 SER A CA 1
ATOM 758 C C . SER A 1 97 ? -15.738 -5.739 -9.766 1.00 59.53 97 SER A C 1
ATOM 760 O O . SER A 1 97 ? -16.922 -5.433 -9.572 1.00 59.53 97 SER A O 1
ATOM 762 N N . CYS A 1 98 ? -14.757 -5.036 -9.203 1.00 71.50 98 CYS A N 1
ATOM 763 C CA . CYS A 1 98 ? -15.046 -3.863 -8.383 1.00 71.50 98 CYS A CA 1
ATOM 764 C C . CYS A 1 98 ? -15.537 -2.683 -9.229 1.00 71.50 98 CYS A C 1
ATOM 766 O O . CYS A 1 98 ? -14.901 -2.291 -10.206 1.00 71.50 98 CYS A O 1
ATOM 768 N N . LYS A 1 99 ? -16.637 -2.049 -8.803 1.00 81.50 99 LYS A N 1
ATOM 769 C CA . LYS A 1 99 ? -17.137 -0.799 -9.410 1.00 81.50 99 LYS A CA 1
ATOM 770 C C . LYS A 1 99 ? -16.397 0.448 -8.923 1.00 81.50 99 LYS A C 1
ATOM 772 O O . LYS A 1 99 ? -16.356 1.444 -9.634 1.00 81.50 99 LYS A O 1
ATOM 777 N N . ASN A 1 100 ? -15.851 0.399 -7.709 1.00 89.06 100 ASN A N 1
ATOM 778 C CA . ASN A 1 100 ? -15.204 1.527 -7.043 1.00 89.06 100 ASN A CA 1
ATOM 779 C C . ASN A 1 100 ? -13.825 1.121 -6.528 1.00 89.06 100 ASN A C 1
ATOM 781 O O . ASN A 1 100 ? -13.631 -0.021 -6.107 1.00 89.06 100 ASN A O 1
ATOM 785 N N . THR A 1 101 ? -12.901 2.080 -6.510 1.00 90.75 101 THR A N 1
ATOM 786 C CA . THR A 1 101 ? -11.551 1.904 -5.974 1.00 90.75 101 THR A CA 1
ATOM 787 C C . THR A 1 101 ? -11.269 2.853 -4.812 1.00 90.75 101 THR A C 1
ATOM 789 O O . THR A 1 101 ? -11.786 3.981 -4.742 1.00 90.75 101 THR A O 1
ATOM 792 N N . PHE A 1 102 ? -10.378 2.420 -3.926 1.00 92.75 102 PHE A N 1
ATOM 793 C CA . PHE A 1 102 ? -9.847 3.227 -2.838 1.00 92.75 102 PHE A CA 1
ATOM 794 C C . PHE A 1 102 ? -8.347 2.985 -2.651 1.00 92.75 102 PHE A C 1
ATOM 796 O O . PHE A 1 102 ? -7.779 2.005 -3.122 1.00 92.75 102 PHE A O 1
ATOM 803 N N . GLY A 1 103 ? -7.683 3.916 -1.980 1.00 93.12 103 GLY A N 1
ATOM 804 C CA . GLY A 1 103 ? -6.254 3.840 -1.709 1.00 93.12 103 GLY A CA 1
ATOM 805 C C . GLY A 1 103 ? -5.819 4.987 -0.811 1.00 93.12 103 GLY A C 1
ATOM 806 O O . GLY A 1 103 ? -6.613 5.888 -0.514 1.00 93.12 103 GLY A O 1
ATOM 807 N N . ALA A 1 104 ? -4.552 4.977 -0.399 1.00 93.44 104 ALA A N 1
ATOM 808 C CA . ALA A 1 104 ? -4.024 5.968 0.534 1.00 93.44 104 ALA A CA 1
ATOM 809 C C . ALA A 1 104 ? -4.214 7.413 0.040 1.00 93.44 104 ALA A C 1
ATOM 811 O O . ALA A 1 104 ? -4.552 8.277 0.841 1.00 93.44 104 ALA A O 1
ATOM 812 N N . GLY A 1 105 ? -4.111 7.669 -1.270 1.00 91.69 105 GLY A N 1
ATOM 813 C CA . GLY A 1 105 ? -4.290 9.012 -1.842 1.00 91.69 105 GLY A CA 1
ATOM 814 C C . GLY A 1 105 ? -5.713 9.577 -1.747 1.00 91.69 105 GLY A C 1
ATOM 815 O O . GLY A 1 105 ? -5.882 10.788 -1.726 1.00 91.69 105 GLY A O 1
ATOM 816 N N . LYS A 1 106 ? -6.740 8.720 -1.657 1.00 92.06 106 LYS A N 1
ATOM 817 C CA . LYS A 1 106 ? -8.139 9.145 -1.454 1.00 92.06 106 LYS A CA 1
ATOM 818 C C . LYS A 1 106 ? -8.458 9.369 0.028 1.00 92.06 106 LYS A C 1
ATOM 820 O O . LYS A 1 106 ? -9.389 10.098 0.350 1.00 92.06 106 LYS A O 1
ATOM 825 N N . ILE A 1 107 ? -7.718 8.703 0.915 1.00 93.75 107 ILE A N 1
ATOM 826 C CA . ILE A 1 107 ? -7.954 8.709 2.363 1.00 93.75 107 ILE A CA 1
ATOM 827 C C . ILE A 1 107 ? -7.150 9.814 3.051 1.00 93.75 107 ILE A C 1
ATOM 829 O O . ILE A 1 107 ? -7.659 10.498 3.936 1.00 93.75 107 ILE A O 1
ATOM 833 N N . LEU A 1 108 ? -5.886 9.977 2.671 1.00 92.94 108 LEU A N 1
ATOM 834 C CA . LEU A 1 108 ? -4.994 10.940 3.290 1.00 92.94 108 LEU A CA 1
ATOM 835 C C . LEU A 1 108 ? -5.147 12.306 2.628 1.00 92.94 108 LEU A C 1
ATOM 837 O O . LEU A 1 108 ? -4.981 12.455 1.423 1.00 92.94 108 LEU A O 1
ATOM 841 N N . THR A 1 109 ? -5.397 13.325 3.444 1.00 84.62 109 THR A N 1
ATOM 842 C CA . THR A 1 109 ? -5.423 14.730 3.007 1.00 84.62 109 THR A CA 1
ATOM 843 C C . THR A 1 109 ? -4.034 15.377 3.004 1.00 84.62 109 THR A C 1
ATOM 845 O O . THR A 1 109 ? -3.867 16.488 2.506 1.00 84.62 109 THR A O 1
ATOM 848 N N . LYS A 1 110 ? -3.033 14.701 3.583 1.00 90.31 110 LYS A N 1
ATOM 849 C CA . LYS A 1 110 ? -1.633 15.130 3.727 1.00 90.31 110 LYS A CA 1
ATOM 850 C C . LYS A 1 110 ? -0.707 13.921 3.589 1.00 90.31 110 LYS A C 1
ATOM 852 O O . LYS A 1 110 ? -1.145 12.793 3.783 1.00 90.31 110 LYS A O 1
ATOM 857 N N . SER A 1 111 ? 0.584 14.144 3.342 1.00 87.50 111 SER A N 1
ATOM 858 C CA . SER A 1 111 ? 1.566 13.057 3.174 1.00 87.50 111 SER A CA 1
ATOM 859 C C . SER A 1 111 ? 1.682 12.134 4.397 1.00 87.50 111 SER A C 1
ATOM 861 O O . SER A 1 111 ? 1.877 10.927 4.240 1.00 87.50 111 SER A O 1
ATOM 863 N N . CYS A 1 112 ? 1.540 12.697 5.602 1.00 93.62 112 CYS A N 1
ATOM 864 C CA . CYS A 1 112 ? 1.529 11.970 6.868 1.00 93.62 112 CYS A CA 1
ATOM 865 C C . CYS A 1 112 ? 0.546 12.604 7.861 1.00 93.62 112 CYS A C 1
ATOM 867 O O . CYS A 1 112 ? 0.368 13.825 7.876 1.00 93.62 112 CYS A O 1
ATOM 869 N N . LEU A 1 113 ? -0.050 11.770 8.711 1.00 94.25 113 LEU A N 1
ATOM 870 C CA . LEU A 1 113 ? -0.898 12.164 9.833 1.00 94.25 113 LEU A CA 1
ATOM 871 C C . LEU A 1 113 ? -0.219 11.784 11.150 1.00 94.25 113 LEU A C 1
ATOM 873 O O . LEU A 1 113 ? 0.257 10.661 11.305 1.00 94.25 113 LEU A O 1
ATOM 877 N N . SER A 1 114 ? -0.206 12.709 12.105 1.00 93.25 114 SER A N 1
ATOM 878 C CA . SER A 1 114 ? 0.282 12.485 13.473 1.00 93.25 114 SER A CA 1
ATOM 879 C C . SER A 1 114 ? -0.808 12.664 14.530 1.00 93.25 114 SER A C 1
ATOM 881 O O . SER A 1 114 ? -0.684 12.130 15.628 1.00 93.25 114 SER A O 1
ATOM 883 N N . ASP A 1 115 ? -1.881 13.387 14.202 1.00 93.12 115 ASP A N 1
ATOM 884 C CA . ASP A 1 115 ? -3.015 13.589 15.096 1.00 93.12 115 ASP A CA 1
ATOM 885 C C . ASP A 1 115 ? -3.840 12.291 15.237 1.00 93.12 115 ASP A C 1
ATOM 887 O O . ASP A 1 115 ? -4.314 11.760 14.225 1.00 93.12 115 ASP A O 1
ATOM 891 N N . PRO A 1 116 ? -4.051 11.774 16.464 1.00 91.25 116 PRO A N 1
ATOM 892 C CA . PRO A 1 116 ? -4.770 10.520 16.681 1.00 91.25 116 PRO A CA 1
ATOM 893 C C . PRO A 1 116 ? -6.193 10.512 16.119 1.00 91.25 116 PRO A C 1
ATOM 895 O O . PRO A 1 116 ? -6.657 9.474 15.646 1.00 91.25 116 PRO A O 1
ATOM 898 N N . LEU A 1 117 ? -6.890 11.652 16.144 1.00 91.00 117 LEU A N 1
ATOM 899 C CA . LEU A 1 117 ? -8.257 11.734 15.642 1.00 91.00 117 LEU A CA 1
ATOM 900 C C . LEU A 1 117 ? -8.277 11.645 14.111 1.00 91.00 117 LEU A C 1
ATOM 902 O O . LEU A 1 117 ? -9.039 10.851 13.562 1.00 91.00 117 LEU A O 1
ATOM 906 N N . GLN A 1 118 ? -7.406 12.381 13.416 1.00 94.50 118 GLN A N 1
ATOM 907 C CA . GLN A 1 118 ? -7.247 12.274 11.959 1.00 94.50 118 GLN A CA 1
ATOM 908 C C . GLN A 1 118 ? -6.840 10.863 11.522 1.00 94.50 118 GLN A C 1
ATOM 910 O O . GLN A 1 118 ? -7.355 10.355 10.526 1.00 94.50 118 GLN A O 1
ATOM 915 N N . ILE A 1 119 ? -5.956 10.209 12.279 1.00 95.00 119 ILE A N 1
ATOM 916 C CA . ILE A 1 119 ? -5.584 8.806 12.053 1.00 95.00 119 ILE A CA 1
ATOM 917 C C . ILE A 1 119 ? -6.810 7.895 12.203 1.00 95.00 119 ILE A C 1
ATOM 919 O O . ILE A 1 119 ? -7.040 7.031 11.355 1.00 95.00 119 ILE A O 1
ATOM 923 N N . GLY A 1 120 ? -7.633 8.122 13.229 1.00 94.38 120 GLY A N 1
ATOM 924 C CA . GLY A 1 120 ? -8.906 7.427 13.410 1.00 94.38 120 GLY A CA 1
ATOM 925 C C . GLY A 1 120 ? -9.837 7.573 12.204 1.00 94.38 120 GLY A C 1
ATOM 926 O O . GLY A 1 120 ? -10.315 6.574 11.672 1.00 94.38 120 GLY A O 1
ATOM 927 N N . TYR A 1 121 ? -10.020 8.796 11.697 1.00 95.12 121 TYR A N 1
ATOM 928 C CA . TYR A 1 121 ? -10.806 9.054 10.480 1.00 95.12 121 TYR A CA 1
ATOM 929 C C . TYR A 1 121 ? -10.235 8.367 9.233 1.00 95.12 121 TYR A C 1
ATOM 931 O O . TYR A 1 121 ? -10.994 7.843 8.409 1.00 95.12 121 TYR A O 1
ATOM 939 N N . ALA A 1 122 ? -8.909 8.341 9.087 1.00 96.00 122 ALA A N 1
ATOM 940 C CA . ALA A 1 122 ? -8.257 7.647 7.983 1.00 96.00 122 ALA A CA 1
ATOM 941 C C . ALA A 1 122 ? -8.567 6.142 8.027 1.00 96.00 122 ALA A C 1
ATOM 943 O O . ALA A 1 122 ? -9.013 5.569 7.031 1.00 96.00 122 ALA A O 1
ATOM 944 N N . PHE A 1 123 ? -8.426 5.509 9.193 1.00 96.00 123 PHE A N 1
ATOM 945 C CA . PHE A 1 123 ? -8.743 4.091 9.357 1.00 96.00 123 PHE A CA 1
ATOM 946 C C . PHE A 1 123 ? -10.241 3.787 9.259 1.00 96.00 123 PHE A C 1
ATOM 948 O O . PHE A 1 123 ? -10.615 2.786 8.653 1.00 96.00 123 PHE A O 1
ATOM 955 N N . GLY A 1 124 ? -11.117 4.666 9.745 1.00 93.88 124 GLY A N 1
ATOM 956 C CA . GLY A 1 124 ? -12.560 4.524 9.541 1.00 93.88 124 GLY A CA 1
ATOM 957 C C . GLY A 1 124 ? -12.948 4.579 8.060 1.00 93.88 124 GLY A C 1
ATOM 958 O O . GLY A 1 124 ? -13.829 3.842 7.611 1.00 93.88 124 GLY A O 1
ATOM 959 N N . SER A 1 125 ? -12.229 5.377 7.266 1.00 94.06 125 SER A N 1
ATOM 960 C CA . SER A 1 125 ? -12.391 5.417 5.808 1.00 94.06 125 SER A CA 1
ATOM 961 C C . SER A 1 125 ? -11.924 4.124 5.128 1.00 94.06 125 SER A C 1
ATOM 963 O O . SER A 1 125 ? -12.577 3.669 4.185 1.00 94.06 125 SER A O 1
ATOM 965 N N . VAL A 1 126 ? -10.848 3.494 5.623 1.00 93.50 126 VAL A N 1
ATOM 966 C CA . VAL A 1 126 ? -10.427 2.150 5.179 1.00 93.50 126 VAL A CA 1
ATOM 967 C C . VAL A 1 126 ? -11.534 1.139 5.459 1.00 93.50 126 VAL A C 1
ATOM 969 O O . VAL A 1 126 ? -11.998 0.485 4.529 1.00 93.50 126 VAL A O 1
ATOM 972 N N . LEU A 1 127 ? -12.021 1.062 6.703 1.00 91.25 127 LEU A N 1
ATOM 973 C CA . LEU A 1 127 ? -13.076 0.119 7.094 1.00 91.25 127 LEU A CA 1
ATOM 974 C C . LEU A 1 127 ? -14.332 0.290 6.243 1.00 91.25 127 LEU A C 1
ATOM 976 O O . LEU A 1 127 ? -14.871 -0.684 5.727 1.00 91.25 127 LEU A O 1
ATOM 980 N N . LYS A 1 128 ? -14.774 1.534 6.034 1.00 90.50 128 LYS A N 1
ATOM 981 C CA . LYS A 1 128 ? -15.917 1.840 5.169 1.00 90.50 128 LYS A CA 1
ATOM 982 C C . LYS A 1 128 ? -15.731 1.300 3.749 1.00 90.50 128 LYS A C 1
ATOM 984 O O . LYS A 1 128 ? -16.699 0.814 3.170 1.00 90.50 128 LYS A O 1
ATOM 989 N N . SER A 1 129 ? -14.525 1.406 3.194 1.00 90.75 129 SER A N 1
ATOM 990 C CA . SER A 1 129 ? -14.218 0.939 1.837 1.00 90.75 129 SER A CA 1
ATOM 991 C C . SER A 1 129 ? -14.195 -0.590 1.762 1.00 90.75 129 SER A C 1
ATOM 993 O O . SER A 1 129 ? -14.798 -1.159 0.857 1.00 90.75 129 SER A O 1
ATOM 995 N N . VAL A 1 130 ? -13.609 -1.254 2.766 1.00 87.00 130 VAL A N 1
ATOM 996 C CA . VAL A 1 130 ? -13.615 -2.722 2.898 1.00 87.00 130 VAL A CA 1
ATOM 997 C C . VAL A 1 130 ? -15.043 -3.260 3.029 1.00 87.00 130 VAL A C 1
ATOM 999 O O . VAL A 1 130 ? -15.433 -4.159 2.299 1.00 87.00 130 VAL A O 1
ATOM 1002 N N . ILE A 1 131 ? -15.872 -2.690 3.909 1.00 85.25 131 ILE A N 1
ATOM 1003 C CA . ILE A 1 131 ? -17.268 -3.137 4.103 1.00 85.25 131 ILE A CA 1
ATOM 1004 C C . ILE A 1 131 ? -18.082 -3.014 2.808 1.00 85.25 131 ILE A C 1
ATOM 1006 O O . ILE A 1 131 ? -18.981 -3.810 2.548 1.00 85.25 131 ILE A O 1
ATOM 1010 N N . LYS A 1 132 ? -17.782 -1.997 1.998 1.00 86.31 132 LYS A N 1
ATOM 1011 C CA . LYS A 1 132 ? -18.413 -1.778 0.693 1.00 86.31 132 LYS A CA 1
ATOM 1012 C C . LYS A 1 132 ? -17.834 -2.643 -0.424 1.00 86.31 132 LYS A C 1
ATOM 1014 O O . LYS A 1 132 ? -18.326 -2.541 -1.546 1.00 86.31 132 LYS A O 1
ATOM 1019 N N . VAL A 1 133 ? -16.820 -3.454 -0.128 1.00 84.75 133 VAL A N 1
ATOM 1020 C CA . VAL A 1 133 ? -16.111 -4.293 -1.096 1.00 84.75 133 VAL A CA 1
ATOM 1021 C C . VAL A 1 133 ? -15.543 -3.441 -2.245 1.00 84.75 133 VAL A C 1
ATOM 1023 O O . VAL A 1 133 ? -15.663 -3.765 -3.425 1.00 84.75 133 VAL A O 1
ATOM 1026 N N . GLU A 1 134 ? -14.981 -2.273 -1.912 1.00 87.62 134 GLU A N 1
ATOM 1027 C CA . GLU A 1 134 ? -14.241 -1.457 -2.881 1.00 87.62 134 GLU A CA 1
ATOM 1028 C C . GLU A 1 134 ? -12.868 -2.097 -3.155 1.00 87.62 134 GLU A C 1
ATOM 1030 O O . GLU A 1 134 ? -12.270 -2.700 -2.266 1.00 87.62 134 GLU A O 1
ATOM 1035 N N . CYS A 1 135 ? -12.337 -1.946 -4.370 1.00 87.50 135 CYS A N 1
ATOM 1036 C CA . CYS A 1 135 ? -11.016 -2.476 -4.710 1.00 87.50 135 CYS A CA 1
ATOM 1037 C C . CYS A 1 135 ? -9.904 -1.568 -4.185 1.00 87.50 135 CYS A C 1
ATOM 1039 O O . CYS A 1 135 ? -9.890 -0.361 -4.451 1.00 87.50 135 CYS A O 1
ATOM 1041 N N . ALA A 1 136 ? -8.930 -2.158 -3.501 1.00 89.19 136 ALA A N 1
ATOM 1042 C CA . ALA A 1 136 ? -7.703 -1.458 -3.162 1.00 89.19 136 ALA A CA 1
ATOM 1043 C C . ALA A 1 136 ? -6.859 -1.208 -4.417 1.00 89.19 136 ALA A C 1
ATOM 1045 O O . ALA A 1 136 ? -6.655 -2.101 -5.239 1.00 89.19 136 ALA A O 1
ATOM 1046 N N . LEU A 1 137 ? -6.334 0.008 -4.552 1.00 87.38 137 LEU A N 1
ATOM 1047 C CA . LEU A 1 137 ? -5.297 0.292 -5.537 1.00 87.38 137 LEU A CA 1
ATOM 1048 C C . LEU A 1 137 ? -3.990 -0.421 -5.143 1.00 87.38 137 LEU A C 1
ATOM 1050 O O . LEU A 1 137 ? -3.638 -0.410 -3.958 1.00 87.38 137 LEU A O 1
ATOM 1054 N N . PRO A 1 138 ? -3.246 -0.994 -6.108 1.00 81.62 138 PRO A N 1
ATOM 1055 C CA . PRO A 1 138 ? -1.988 -1.669 -5.822 1.00 81.62 138 PRO A CA 1
ATOM 1056 C C . PRO A 1 138 ? -0.962 -0.749 -5.158 1.00 81.62 138 PRO A C 1
ATOM 1058 O O . PRO A 1 138 ? -0.861 0.440 -5.472 1.00 81.62 138 PRO A O 1
ATOM 1061 N N . SER A 1 139 ? -0.154 -1.319 -4.266 1.00 81.75 139 SER A N 1
ATOM 1062 C CA . SER A 1 139 ? 0.974 -0.607 -3.668 1.00 81.75 139 SER A CA 1
ATOM 1063 C C . SER A 1 139 ? 2.146 -0.465 -4.642 1.00 81.75 139 SER A C 1
ATOM 1065 O O . SER A 1 139 ? 2.299 -1.236 -5.589 1.00 81.75 139 SER A O 1
ATOM 1067 N N . VAL A 1 140 ? 3.048 0.482 -4.371 1.00 80.69 140 VAL A N 1
ATOM 1068 C CA . VAL A 1 140 ? 4.332 0.554 -5.092 1.00 80.69 140 VAL A CA 1
ATOM 1069 C C . VAL A 1 140 ? 5.108 -0.755 -4.917 1.00 80.69 140 VAL A C 1
ATOM 1071 O O . VAL A 1 140 ? 5.706 -1.251 -5.868 1.00 80.69 140 VAL A O 1
ATOM 1074 N N . ARG A 1 141 ? 5.060 -1.350 -3.717 1.00 82.19 141 ARG A N 1
ATOM 1075 C CA . ARG A 1 141 ? 5.685 -2.645 -3.434 1.00 82.19 141 ARG A CA 1
ATOM 1076 C C . ARG A 1 141 ? 5.094 -3.764 -4.292 1.00 82.19 141 ARG A C 1
ATOM 1078 O O . ARG A 1 141 ? 5.868 -4.540 -4.831 1.00 82.19 141 ARG A O 1
ATOM 1085 N N . TRP A 1 142 ? 3.776 -3.789 -4.494 1.00 83.75 142 TRP A N 1
ATOM 1086 C CA . TRP A 1 142 ? 3.111 -4.757 -5.372 1.00 83.75 142 TRP A CA 1
ATOM 1087 C C . TRP A 1 142 ? 3.676 -4.708 -6.797 1.00 83.75 142 TRP A C 1
ATOM 1089 O O . TRP A 1 142 ? 3.971 -5.750 -7.370 1.00 83.75 142 TRP A O 1
ATOM 1099 N N . PHE A 1 143 ? 3.924 -3.512 -7.346 1.00 82.25 143 PHE A N 1
ATOM 1100 C CA . PHE A 1 143 ? 4.574 -3.384 -8.657 1.00 82.25 143 PHE A CA 1
ATOM 1101 C C . PHE A 1 143 ? 5.997 -3.958 -8.654 1.00 82.25 143 PHE A C 1
ATOM 1103 O O . PHE A 1 143 ? 6.366 -4.686 -9.575 1.00 82.25 143 PHE A O 1
ATOM 1110 N N . LYS A 1 144 ? 6.792 -3.672 -7.614 1.00 82.75 144 LYS A N 1
ATOM 1111 C CA . LYS A 1 144 ? 8.156 -4.216 -7.479 1.00 82.75 144 LYS A CA 1
ATOM 1112 C C . LYS A 1 144 ? 8.153 -5.743 -7.372 1.00 82.75 144 LYS A C 1
ATOM 1114 O O . LYS A 1 144 ? 8.916 -6.409 -8.066 1.00 82.75 144 LYS A O 1
ATOM 1119 N N . GLU A 1 145 ? 7.280 -6.290 -6.531 1.00 83.56 145 GLU A N 1
ATOM 1120 C CA . GLU A 1 145 ? 7.094 -7.731 -6.341 1.00 83.56 145 GLU A CA 1
ATOM 1121 C C . GLU A 1 145 ? 6.578 -8.403 -7.617 1.00 83.56 145 GLU A C 1
ATOM 1123 O O . GLU A 1 145 ? 7.045 -9.480 -7.968 1.00 83.56 145 GLU A O 1
ATOM 1128 N N . GLY A 1 146 ? 5.692 -7.752 -8.373 1.00 84.88 146 GLY A N 1
ATOM 1129 C CA . GLY A 1 146 ? 5.234 -8.240 -9.674 1.00 84.88 146 GLY A CA 1
ATOM 1130 C C . GLY A 1 146 ? 6.379 -8.400 -10.675 1.00 84.88 146 GLY A C 1
ATOM 1131 O O . GLY A 1 146 ? 6.470 -9.422 -11.352 1.00 84.88 146 GLY A O 1
ATOM 1132 N N . VAL A 1 147 ? 7.303 -7.436 -10.721 1.00 83.62 147 VAL A N 1
ATOM 1133 C CA . VAL A 1 147 ? 8.513 -7.525 -11.555 1.00 83.62 147 VAL A CA 1
ATOM 1134 C C . VAL A 1 147 ? 9.441 -8.646 -11.072 1.00 83.62 147 VAL A C 1
ATOM 1136 O O . VAL A 1 147 ? 9.927 -9.428 -11.886 1.00 83.62 147 VAL A O 1
ATOM 1139 N N . LEU A 1 148 ? 9.655 -8.769 -9.759 1.00 84.62 148 LEU A N 1
ATOM 1140 C CA . LEU A 1 148 ? 10.435 -9.855 -9.149 1.00 84.62 148 LEU A CA 1
ATOM 1141 C C . LEU A 1 148 ? 9.870 -11.239 -9.497 1.00 84.62 148 LEU A C 1
ATOM 1143 O O . LEU A 1 148 ? 10.600 -12.111 -9.971 1.00 84.62 148 LEU A O 1
ATOM 1147 N N . ASN A 1 149 ? 8.561 -11.409 -9.326 1.00 86.19 149 ASN A N 1
ATOM 1148 C CA . ASN A 1 149 ? 7.843 -12.647 -9.610 1.00 86.19 149 ASN A CA 1
ATOM 1149 C C . ASN A 1 149 ? 7.866 -12.985 -11.101 1.00 86.19 149 ASN A C 1
ATOM 1151 O O . ASN A 1 149 ? 8.061 -14.143 -11.458 1.00 86.19 149 ASN A O 1
ATOM 1155 N N . TYR A 1 150 ? 7.738 -11.984 -11.976 1.00 85.88 150 TYR A N 1
ATOM 1156 C CA . TYR A 1 150 ? 7.824 -12.177 -13.424 1.00 85.88 150 TYR A CA 1
ATOM 1157 C C . TYR A 1 150 ? 9.165 -12.794 -13.855 1.00 85.88 150 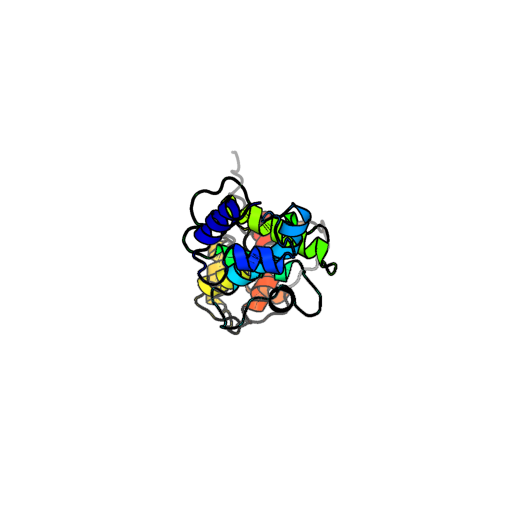TYR A C 1
ATOM 1159 O O . TYR A 1 150 ? 9.192 -13.643 -14.745 1.00 85.88 150 TYR A O 1
ATOM 1167 N N . TYR A 1 151 ? 10.268 -12.419 -13.199 1.00 85.75 151 TYR A N 1
ATOM 1168 C CA . TYR A 1 151 ? 11.587 -13.017 -13.435 1.00 85.75 151 TYR A CA 1
ATOM 1169 C C . TYR A 1 151 ? 11.894 -14.231 -12.550 1.00 85.75 151 TYR A C 1
ATOM 1171 O O . TYR A 1 151 ? 12.971 -14.807 -12.686 1.00 85.75 151 TYR A O 1
ATOM 1179 N N . ASN A 1 152 ? 10.981 -14.626 -11.657 1.00 87.62 152 ASN A N 1
ATOM 1180 C CA . ASN A 1 152 ? 11.202 -15.648 -10.632 1.00 87.62 152 ASN A CA 1
ATOM 1181 C C . ASN A 1 152 ? 12.465 -15.372 -9.783 1.00 87.62 152 ASN A C 1
ATOM 1183 O O . ASN A 1 152 ? 13.348 -16.221 -9.640 1.00 87.62 152 ASN A O 1
ATOM 1187 N N . LYS A 1 153 ? 12.585 -14.140 -9.270 1.00 85.94 153 LYS A N 1
ATOM 1188 C CA . LYS A 1 153 ? 13.776 -13.628 -8.575 1.00 85.94 153 LYS A CA 1
ATOM 1189 C C . LYS A 1 153 ? 13.456 -12.984 -7.228 1.00 85.94 153 LYS A C 1
ATOM 1191 O O . LYS A 1 153 ? 12.335 -12.567 -6.966 1.00 85.94 153 LYS A O 1
ATOM 1196 N N . THR A 1 154 ? 14.479 -12.885 -6.380 1.00 85.06 154 THR A N 1
ATOM 1197 C CA . THR A 1 154 ? 14.440 -12.180 -5.087 1.00 85.06 154 THR A CA 1
ATOM 1198 C C . THR A 1 154 ? 15.021 -10.769 -5.207 1.00 85.06 154 THR A C 1
ATOM 1200 O O . THR A 1 154 ? 15.674 -10.442 -6.195 1.00 85.06 154 THR A O 1
ATOM 1203 N N . GLU A 1 155 ? 14.787 -9.909 -4.212 1.00 76.00 155 GLU A N 1
ATOM 1204 C CA . GLU A 1 155 ? 15.134 -8.474 -4.261 1.00 76.00 155 GLU A CA 1
ATOM 1205 C C . GLU A 1 155 ? 16.624 -8.196 -4.536 1.00 76.00 155 GLU A C 1
ATOM 1207 O O . GLU A 1 155 ? 16.967 -7.244 -5.236 1.00 76.00 155 GLU A O 1
ATOM 1212 N N . ASN A 1 156 ? 17.505 -9.071 -4.045 1.00 82.38 156 ASN A N 1
ATOM 1213 C CA . ASN A 1 156 ? 18.955 -8.962 -4.223 1.00 82.38 156 ASN A CA 1
ATOM 1214 C C . ASN A 1 156 ? 19.467 -9.649 -5.494 1.00 82.38 156 ASN A C 1
ATOM 1216 O O . ASN A 1 156 ? 20.671 -9.645 -5.757 1.00 82.38 156 ASN A O 1
ATOM 1220 N N . ALA A 1 157 ? 18.582 -10.280 -6.264 1.00 87.12 157 ALA A N 1
ATOM 1221 C CA . ALA A 1 157 ? 18.968 -10.913 -7.505 1.00 87.12 157 ALA A CA 1
ATOM 1222 C C . ALA A 1 157 ? 19.333 -9.856 -8.552 1.00 87.12 157 ALA A C 1
ATOM 1224 O O . ALA A 1 157 ? 18.827 -8.730 -8.568 1.00 87.12 157 ALA A O 1
ATOM 1225 N N . THR A 1 158 ? 20.216 -10.247 -9.458 1.00 90.31 158 THR A N 1
ATOM 1226 C CA . THR A 1 158 ? 20.609 -9.425 -10.593 1.00 90.31 158 THR A CA 1
ATOM 1227 C C . THR A 1 158 ? 19.818 -9.820 -11.829 1.00 90.31 158 THR A C 1
ATOM 1229 O O . THR A 1 158 ? 19.356 -10.959 -11.950 1.00 90.31 158 THR A O 1
ATOM 1232 N N . ILE A 1 159 ? 19.653 -8.885 -12.758 1.00 88.31 159 ILE A N 1
ATOM 1233 C CA . ILE A 1 159 ? 19.095 -9.164 -14.080 1.00 88.31 159 ILE A CA 1
ATOM 1234 C C . ILE A 1 159 ? 20.232 -9.281 -15.098 1.00 88.31 159 ILE A C 1
ATOM 1236 O O . ILE A 1 159 ? 21.142 -8.447 -15.157 1.00 88.31 159 ILE A O 1
ATOM 1240 N N . SER A 1 160 ? 20.216 -10.373 -15.857 1.00 90.56 160 SER A N 1
ATOM 1241 C CA . SER A 1 160 ? 21.149 -10.594 -16.959 1.00 90.56 160 SER A CA 1
ATOM 1242 C C . SER A 1 160 ? 20.733 -9.799 -18.193 1.00 90.56 160 SER A C 1
ATOM 1244 O O . SER A 1 160 ? 19.584 -9.375 -18.331 1.00 90.56 160 SER A O 1
ATOM 1246 N N . GLU A 1 161 ? 21.668 -9.644 -19.124 1.00 90.06 161 GLU A N 1
ATOM 1247 C CA . GLU A 1 161 ? 21.393 -9.025 -20.417 1.00 90.06 161 GLU A CA 1
ATOM 1248 C C . GLU A 1 161 ? 20.276 -9.720 -21.183 1.00 90.06 161 GLU A C 1
ATOM 1250 O O . GLU A 1 161 ? 19.330 -9.078 -21.638 1.00 90.06 161 GLU A O 1
ATOM 1255 N N . THR A 1 162 ? 20.336 -11.046 -21.254 1.00 90.44 162 THR A N 1
ATOM 1256 C CA . THR A 1 162 ? 19.337 -11.853 -21.947 1.00 90.44 162 THR A CA 1
ATOM 1257 C C . THR A 1 162 ? 17.934 -11.625 -21.386 1.00 90.44 162 THR A C 1
ATOM 1259 O O . THR A 1 162 ? 16.990 -11.436 -22.147 1.00 90.44 162 THR A O 1
ATOM 1262 N N . GLU A 1 163 ? 17.783 -11.599 -20.060 1.00 90.62 163 GLU A N 1
ATOM 1263 C CA . GLU A 1 163 ? 16.486 -11.382 -19.406 1.00 90.62 163 GLU A CA 1
ATOM 1264 C C . GLU A 1 163 ? 15.927 -9.984 -19.682 1.00 90.62 163 GLU A C 1
ATOM 1266 O O . GLU A 1 163 ? 14.742 -9.840 -19.990 1.00 90.62 163 GLU A O 1
ATOM 1271 N N . PHE A 1 164 ? 16.780 -8.960 -19.623 1.00 90.69 164 PHE A N 1
ATOM 1272 C CA . PHE A 1 164 ? 16.373 -7.591 -19.920 1.00 90.69 164 PHE A CA 1
ATOM 1273 C C . PHE A 1 164 ? 15.998 -7.420 -21.400 1.00 90.69 164 PHE A C 1
ATOM 1275 O O . PHE A 1 164 ? 14.958 -6.838 -21.710 1.00 90.69 164 PHE A O 1
ATOM 1282 N N . ASN A 1 165 ? 16.763 -8.015 -22.319 1.00 89.62 165 ASN A N 1
ATOM 1283 C CA . ASN A 1 165 ? 16.459 -8.012 -23.752 1.00 89.62 165 ASN A CA 1
ATOM 1284 C C . ASN A 1 165 ? 15.124 -8.707 -24.069 1.00 89.62 165 ASN A C 1
ATOM 1286 O O . ASN A 1 165 ? 14.395 -8.254 -24.955 1.00 89.62 165 ASN A O 1
ATOM 1290 N N . VAL A 1 166 ? 14.752 -9.762 -23.333 1.00 90.12 166 VAL A N 1
ATOM 1291 C CA . VAL A 1 166 ? 13.428 -10.398 -23.465 1.00 90.12 166 VAL A CA 1
ATOM 1292 C C . VAL A 1 166 ? 12.304 -9.421 -23.107 1.00 90.12 166 VAL A C 1
ATOM 1294 O O . VAL A 1 166 ? 11.301 -9.363 -23.821 1.00 90.12 166 VAL A O 1
ATOM 1297 N N . LEU A 1 167 ? 12.455 -8.631 -22.039 1.00 90.12 167 LEU A N 1
ATOM 1298 C CA . LEU A 1 167 ? 11.484 -7.592 -21.682 1.00 90.12 167 LEU A CA 1
ATOM 1299 C C . LEU A 1 167 ? 11.391 -6.510 -22.758 1.00 90.12 167 LEU A C 1
ATOM 1301 O O . LEU A 1 167 ? 10.287 -6.207 -23.208 1.00 90.12 167 LEU A O 1
ATOM 1305 N N . LEU A 1 168 ? 12.528 -5.966 -23.198 1.00 90.94 168 LEU A N 1
ATOM 1306 C CA . LEU A 1 168 ? 12.551 -4.934 -24.237 1.00 90.94 168 LEU A CA 1
ATOM 1307 C C . LEU A 1 168 ? 11.902 -5.431 -25.532 1.00 90.94 168 LEU A C 1
ATOM 1309 O O . LEU A 1 168 ? 11.068 -4.734 -26.102 1.00 90.94 168 LEU A O 1
ATOM 1313 N N . THR A 1 169 ? 12.178 -6.674 -25.931 1.00 89.94 169 THR A N 1
ATOM 1314 C CA . THR A 1 169 ? 11.559 -7.300 -27.110 1.00 89.94 169 THR A CA 1
ATOM 1315 C C . THR A 1 169 ? 10.040 -7.396 -26.970 1.00 89.94 169 THR A C 1
ATOM 1317 O O . THR A 1 169 ? 9.313 -7.059 -27.905 1.00 89.94 169 THR A O 1
ATOM 1320 N N . LYS A 1 170 ? 9.526 -7.807 -25.800 1.00 89.31 170 LYS A N 1
ATOM 1321 C CA . LYS A 1 170 ? 8.073 -7.844 -25.541 1.00 89.31 170 LYS A CA 1
ATOM 1322 C C . LYS A 1 170 ? 7.431 -6.458 -25.624 1.00 89.31 170 LYS A C 1
ATOM 1324 O O . LYS A 1 170 ? 6.287 -6.348 -26.055 1.00 89.31 170 LYS A O 1
ATOM 1329 N N . LEU A 1 171 ? 8.174 -5.420 -25.249 1.00 90.62 171 LEU A N 1
ATOM 1330 C CA . LEU A 1 171 ? 7.770 -4.018 -25.356 1.00 90.62 171 LEU A CA 1
ATOM 1331 C C . LEU A 1 171 ? 8.076 -3.399 -26.732 1.00 90.62 171 LEU A C 1
ATOM 1333 O O . LEU A 1 171 ? 7.801 -2.221 -26.931 1.00 90.62 171 LEU A O 1
ATOM 1337 N N . LYS A 1 172 ? 8.611 -4.181 -27.683 1.00 90.12 172 LYS A N 1
ATOM 1338 C CA . LYS A 1 172 ? 9.033 -3.740 -29.026 1.00 90.12 172 LYS A CA 1
ATOM 1339 C C . LYS A 1 172 ? 10.101 -2.632 -29.017 1.00 90.12 172 LYS A C 1
ATOM 1341 O O . LYS A 1 172 ? 10.154 -1.805 -29.923 1.00 90.12 172 LYS A O 1
ATOM 1346 N N . ILE A 1 173 ? 10.969 -2.631 -28.009 1.00 88.69 173 ILE A N 1
ATOM 1347 C CA . ILE A 1 173 ? 12.106 -1.714 -27.864 1.00 88.69 173 ILE A CA 1
ATOM 1348 C C . ILE A 1 173 ? 13.382 -2.396 -28.383 1.00 88.69 173 ILE A C 1
ATOM 1350 O O . ILE A 1 173 ? 13.569 -3.597 -28.200 1.00 88.69 173 ILE A O 1
ATOM 1354 N N . GLY A 1 174 ? 14.268 -1.633 -29.027 1.00 75.56 174 GLY A N 1
ATOM 1355 C CA . GLY A 1 174 ? 15.571 -2.094 -29.526 1.00 75.56 174 GLY A CA 1
ATOM 1356 C C . GLY A 1 174 ? 15.553 -2.717 -30.928 1.00 75.56 174 GLY A C 1
ATOM 1357 O O . GLY A 1 174 ? 16.601 -2.840 -31.556 1.00 75.56 174 GLY A O 1
ATOM 1358 N N . THR A 1 175 ? 14.384 -3.061 -31.477 1.00 63.12 175 THR A N 1
ATOM 1359 C CA . THR A 1 175 ? 14.260 -3.631 -32.828 1.00 63.12 175 THR A CA 1
ATOM 1360 C C . THR A 1 175 ? 13.863 -2.582 -33.859 1.00 63.12 175 THR A C 1
ATOM 1362 O O . THR A 1 175 ? 12.709 -2.525 -34.278 1.00 63.12 175 THR A O 1
ATOM 1365 N N . LYS A 1 176 ? 14.818 -1.793 -34.356 1.00 57.69 176 LYS A N 1
ATOM 1366 C CA . LYS A 1 176 ? 14.624 -1.145 -35.660 1.00 57.69 176 LYS A CA 1
ATOM 1367 C C . LYS A 1 176 ? 14.849 -2.193 -36.741 1.00 57.69 176 LYS A C 1
ATOM 1369 O O . LYS A 1 176 ? 15.977 -2.641 -36.938 1.00 57.69 176 LYS A O 1
ATOM 1374 N N . ALA A 1 177 ? 13.789 -2.589 -37.444 1.00 45.25 177 ALA A N 1
ATOM 1375 C CA . ALA A 1 177 ? 13.921 -3.359 -38.675 1.00 45.25 177 ALA A CA 1
ATOM 1376 C C . ALA A 1 177 ? 14.835 -2.580 -39.644 1.00 45.25 177 ALA A C 1
ATOM 1378 O O . ALA A 1 177 ? 14.406 -1.608 -40.257 1.00 45.25 177 ALA A O 1
ATOM 1379 N N . GLY A 1 178 ? 16.114 -2.965 -39.721 1.00 42.88 178 GLY A N 1
ATOM 1380 C CA . GLY A 1 178 ? 17.077 -2.426 -40.684 1.00 42.88 178 GLY A CA 1
ATOM 1381 C C . GLY A 1 178 ? 18.252 -1.600 -40.148 1.00 42.88 178 GLY A C 1
ATOM 1382 O O . GLY A 1 178 ? 19.053 -1.164 -40.970 1.00 42.88 178 GLY A O 1
ATOM 1383 N N . GLN A 1 179 ? 18.433 -1.392 -38.836 1.00 41.81 179 GLN A N 1
ATOM 1384 C CA . GLN A 1 179 ? 19.611 -0.648 -38.356 1.00 41.81 179 GLN A CA 1
ATOM 1385 C C . GLN A 1 179 ? 20.786 -1.592 -38.058 1.00 41.81 179 GLN A C 1
ATOM 1387 O O . GLN A 1 179 ? 21.025 -2.012 -36.930 1.00 41.81 179 GLN A O 1
ATOM 1392 N N . VAL A 1 180 ? 21.505 -1.951 -39.123 1.00 36.34 180 VAL A N 1
ATOM 1393 C CA . VAL A 1 180 ? 22.823 -2.591 -39.054 1.00 36.34 180 VAL A CA 1
ATOM 1394 C C . VAL A 1 180 ? 23.779 -1.633 -38.341 1.00 36.34 180 VAL A C 1
ATOM 1396 O O . VAL A 1 180 ? 23.806 -0.442 -38.653 1.00 36.34 180 VAL A O 1
ATOM 1399 N N . SER A 1 181 ? 24.551 -2.155 -37.388 1.00 39.12 181 SER A N 1
ATOM 1400 C CA . SER A 1 181 ? 25.692 -1.474 -36.770 1.00 39.12 181 SER A CA 1
ATOM 1401 C C . SER A 1 181 ? 26.602 -0.883 -37.857 1.00 39.12 181 SER A C 1
ATOM 1403 O O . SER A 1 181 ? 27.348 -1.602 -38.520 1.00 39.12 181 SER A O 1
ATOM 1405 N N . SER A 1 182 ? 26.507 0.429 -38.073 1.00 33.12 182 SER A N 1
ATOM 1406 C CA . SER A 1 182 ? 27.451 1.188 -38.888 1.00 33.12 182 SER A CA 1
ATOM 1407 C C . SER A 1 182 ? 28.442 1.838 -37.930 1.00 33.12 182 SER A C 1
ATOM 1409 O O . SER A 1 182 ? 28.217 2.911 -37.369 1.00 33.12 182 SER A O 1
ATOM 1411 N N . HIS A 1 183 ? 29.545 1.130 -37.700 1.00 43.81 183 HIS A N 1
ATOM 1412 C CA . HIS A 1 183 ? 30.778 1.741 -37.230 1.00 43.81 183 HIS A CA 1
ATOM 1413 C C . HIS A 1 183 ? 31.344 2.585 -38.372 1.00 43.81 183 HIS A C 1
ATOM 1415 O O . HIS A 1 183 ? 32.176 2.098 -39.133 1.00 43.81 183 HIS A O 1
ATOM 1421 N N . GLU A 1 184 ? 30.911 3.837 -38.515 1.00 36.88 184 GLU A N 1
ATOM 1422 C CA . GLU A 1 184 ? 31.518 4.725 -39.506 1.00 36.88 184 GLU A CA 1
ATOM 1423 C C . GLU A 1 184 ? 32.020 6.014 -38.869 1.00 36.88 184 GLU A C 1
ATOM 1425 O O . GLU A 1 184 ? 31.289 6.835 -38.313 1.00 36.88 184 GLU A O 1
ATOM 1430 N N . GLY A 1 185 ? 33.348 6.111 -38.896 1.00 41.97 185 GLY A N 1
ATOM 1431 C CA . GLY A 1 185 ? 34.133 7.169 -38.306 1.00 41.97 185 GLY A CA 1
ATOM 1432 C C . GLY A 1 185 ? 33.778 8.552 -38.841 1.00 41.97 185 GLY A C 1
ATOM 1433 O O . GLY A 1 185 ? 33.489 8.756 -40.015 1.00 41.97 185 GLY A O 1
ATOM 1434 N N . HIS A 1 186 ? 33.892 9.510 -37.926 1.00 51.81 186 HIS A N 1
ATOM 1435 C CA . HIS A 1 186 ? 34.173 10.924 -38.146 1.00 51.81 186 HIS A CA 1
ATOM 1436 C C . HIS A 1 186 ? 33.523 11.602 -39.360 1.00 51.81 186 HIS A C 1
ATOM 1438 O O . HIS A 1 186 ? 34.099 11.642 -40.444 1.00 51.81 186 HIS A O 1
ATOM 1444 N N . ARG A 1 187 ? 32.472 12.391 -39.109 1.00 38.66 187 ARG A N 1
ATOM 1445 C CA . ARG A 1 187 ? 32.292 13.673 -39.808 1.00 38.66 187 ARG A CA 1
ATOM 1446 C C . ARG A 1 187 ? 31.544 14.678 -38.940 1.00 38.66 187 ARG A C 1
ATOM 1448 O O . ARG A 1 187 ? 30.349 14.570 -38.702 1.00 38.66 187 ARG A O 1
ATOM 1455 N N . ARG A 1 188 ? 32.282 15.701 -38.495 1.00 51.44 188 ARG A N 1
ATOM 1456 C CA . ARG A 1 188 ? 31.728 16.944 -37.951 1.00 51.44 188 ARG A CA 1
ATOM 1457 C C . ARG A 1 188 ? 30.871 17.606 -39.034 1.00 51.44 188 ARG A C 1
ATOM 1459 O O . ARG A 1 188 ? 31.412 18.239 -39.937 1.00 51.44 188 ARG A O 1
ATOM 1466 N N . ARG A 1 189 ? 29.549 17.497 -38.930 1.00 41.84 189 ARG A N 1
ATOM 1467 C CA . ARG A 1 189 ? 28.610 18.427 -39.563 1.00 41.84 189 ARG A CA 1
ATOM 1468 C C . ARG A 1 189 ? 27.680 18.961 -38.484 1.00 41.84 189 ARG A C 1
ATOM 1470 O O . ARG A 1 189 ? 26.794 18.267 -38.014 1.00 41.84 189 ARG A O 1
ATOM 1477 N N . ARG A 1 190 ? 27.941 20.205 -38.078 1.00 58.44 190 ARG A N 1
ATOM 1478 C CA . ARG A 1 190 ? 26.948 21.054 -37.422 1.00 58.44 190 ARG A CA 1
ATOM 1479 C C . ARG A 1 190 ? 25.876 21.360 -38.462 1.00 58.44 190 ARG A C 1
ATOM 1481 O O . ARG A 1 190 ? 26.166 22.104 -39.395 1.00 58.44 190 ARG A O 1
ATOM 1488 N N . SER A 1 191 ? 24.687 20.796 -38.300 1.00 40.84 191 SER A N 1
ATOM 1489 C CA . SER A 1 191 ? 23.462 21.340 -38.881 1.00 40.84 191 SER A CA 1
ATOM 1490 C C . SER A 1 191 ? 22.236 20.668 -38.258 1.00 40.84 191 SER A C 1
ATOM 1492 O O . SER A 1 191 ? 22.023 19.488 -38.506 1.00 40.84 191 SER A O 1
ATOM 1494 N N . VAL A 1 192 ? 21.436 21.501 -37.585 1.00 44.56 192 VAL A N 1
ATOM 1495 C CA . VAL A 1 192 ? 19.963 21.486 -37.573 1.00 44.56 192 VAL A CA 1
ATOM 1496 C C . VAL A 1 192 ? 19.273 20.543 -36.573 1.00 44.56 192 VAL A C 1
ATOM 1498 O O . VAL A 1 192 ? 19.428 19.333 -36.626 1.00 44.56 192 VAL A O 1
ATOM 1501 N N . ASP A 1 193 ? 18.487 21.203 -35.713 1.00 42.44 193 ASP A N 1
ATOM 1502 C CA . ASP A 1 193 ? 17.390 20.766 -34.842 1.00 42.44 193 ASP A CA 1
ATOM 1503 C C . ASP A 1 193 ? 17.671 19.740 -33.728 1.00 42.44 193 ASP A C 1
ATOM 1505 O O . ASP A 1 193 ? 17.605 18.529 -33.909 1.00 42.44 193 ASP A O 1
ATOM 1509 N N . ASP A 1 194 ? 17.837 20.276 -32.511 1.00 44.91 194 ASP A N 1
ATOM 1510 C CA . ASP A 1 194 ? 17.858 19.610 -31.189 1.00 44.91 194 ASP A CA 1
ATOM 1511 C C . ASP A 1 194 ? 16.528 18.889 -30.819 1.00 44.91 194 ASP A C 1
ATOM 1513 O O . ASP A 1 194 ? 16.193 18.728 -29.647 1.00 44.91 194 ASP A O 1
ATOM 1517 N N . HIS A 1 195 ? 15.734 18.451 -31.801 1.00 50.41 195 HIS A N 1
ATOM 1518 C CA . HIS A 1 195 ? 14.447 17.771 -31.594 1.00 50.41 195 HIS A CA 1
ATOM 1519 C C . HIS A 1 195 ? 14.450 16.286 -32.003 1.00 50.41 195 HIS A C 1
ATOM 1521 O O . HIS A 1 195 ? 13.456 15.593 -31.791 1.00 50.41 195 HIS A O 1
ATOM 1527 N N . ASP A 1 196 ? 15.554 15.763 -32.549 1.00 55.00 196 ASP A N 1
ATOM 1528 C CA . ASP A 1 196 ? 15.633 14.367 -33.022 1.00 55.00 196 ASP A CA 1
ATOM 1529 C C . ASP A 1 196 ? 15.863 13.328 -31.904 1.00 55.00 196 ASP A C 1
ATOM 1531 O O . ASP A 1 196 ? 15.696 12.122 -32.120 1.00 55.00 196 ASP A O 1
ATOM 1535 N N . ASP A 1 197 ? 16.183 13.768 -30.683 1.00 61.03 197 ASP A N 1
ATOM 1536 C CA . ASP A 1 197 ? 16.403 12.865 -29.545 1.00 61.03 197 ASP A CA 1
ATOM 1537 C C . ASP A 1 197 ? 15.110 12.187 -29.057 1.00 61.03 197 ASP A C 1
ATOM 1539 O O . ASP A 1 197 ? 15.160 11.095 -28.483 1.00 61.03 197 ASP A O 1
ATOM 1543 N N . GLU A 1 198 ? 13.936 12.769 -29.335 1.00 64.56 198 GLU A N 1
ATOM 1544 C CA . GLU A 1 198 ? 12.641 12.200 -28.933 1.00 64.56 198 GLU A CA 1
ATOM 1545 C C . GLU A 1 198 ? 12.309 10.893 -29.674 1.00 64.56 198 GLU A C 1
ATOM 1547 O O . GLU A 1 198 ? 11.604 10.043 -29.130 1.00 64.56 198 GLU A O 1
ATOM 1552 N N . LYS A 1 199 ? 12.862 10.689 -30.880 1.00 73.50 199 LYS A N 1
ATOM 1553 C CA . LYS A 1 199 ? 12.611 9.510 -31.736 1.00 73.50 199 LYS A CA 1
ATOM 1554 C C . LYS A 1 199 ? 13.776 8.524 -31.793 1.00 73.50 199 LYS A C 1
ATOM 1556 O O . LYS A 1 199 ? 13.770 7.573 -32.586 1.00 73.50 199 LYS A O 1
ATOM 1561 N N . LYS A 1 200 ? 14.810 8.721 -30.973 1.00 85.50 200 LYS A N 1
ATOM 1562 C CA . LYS A 1 200 ? 15.930 7.784 -30.916 1.00 85.50 200 LYS A CA 1
ATOM 1563 C C . LYS A 1 200 ? 15.466 6.463 -30.299 1.00 85.50 200 LYS A C 1
ATOM 1565 O O . LYS A 1 200 ? 14.925 6.445 -29.197 1.00 85.50 200 LYS A O 1
ATOM 1570 N N . CYS A 1 201 ? 15.685 5.362 -31.022 1.00 88.69 201 CYS A N 1
ATOM 1571 C CA . CYS A 1 201 ? 15.520 4.017 -30.475 1.00 88.69 201 CYS A CA 1
ATOM 1572 C C . CYS A 1 201 ? 16.800 3.638 -29.745 1.00 88.69 201 CYS A C 1
ATOM 1574 O O . CYS A 1 201 ? 17.856 3.560 -30.378 1.00 88.69 201 CYS A O 1
ATOM 1576 N N . TYR A 1 202 ? 16.704 3.434 -28.438 1.00 90.25 202 TYR A N 1
ATOM 1577 C CA . TYR A 1 202 ? 17.843 3.057 -27.613 1.00 90.25 202 TYR A CA 1
ATOM 1578 C C . TYR A 1 202 ? 18.022 1.539 -27.587 1.00 90.25 202 TYR A C 1
ATOM 1580 O O . TYR A 1 202 ? 17.051 0.781 -27.509 1.00 90.25 202 TYR A O 1
ATOM 1588 N N . SER A 1 203 ? 19.279 1.100 -27.650 1.00 90.12 203 SER A N 1
ATOM 1589 C CA . SER A 1 203 ? 19.649 -0.285 -27.371 1.00 90.12 203 SER A CA 1
ATOM 1590 C C . SER A 1 203 ? 19.575 -0.575 -25.870 1.00 90.12 203 SER A C 1
ATOM 1592 O O . SER A 1 203 ? 19.432 0.321 -25.036 1.00 90.12 203 SER A O 1
ATOM 1594 N N . SER A 1 204 ? 19.678 -1.846 -25.507 1.00 90.19 204 SER A N 1
ATOM 1595 C CA . SER A 1 204 ? 19.679 -2.261 -24.110 1.00 90.19 204 SER A CA 1
ATOM 1596 C C . SER A 1 204 ? 20.907 -1.745 -23.342 1.00 90.19 204 SER A C 1
ATOM 1598 O O . SER A 1 204 ? 20.763 -1.284 -22.207 1.00 90.19 204 SER A O 1
ATOM 1600 N N . ASP A 1 205 ? 22.073 -1.710 -23.996 1.00 89.44 205 ASP A N 1
ATOM 1601 C CA . ASP A 1 205 ? 23.298 -1.078 -23.492 1.00 89.44 205 ASP A CA 1
ATOM 1602 C C . ASP A 1 205 ? 23.108 0.426 -23.256 1.00 89.44 205 ASP A C 1
ATOM 1604 O O . ASP A 1 205 ? 23.485 0.940 -22.199 1.00 89.44 205 ASP A O 1
ATOM 1608 N N . ASP A 1 206 ? 22.475 1.133 -24.201 1.00 90.75 206 ASP A N 1
ATOM 1609 C CA . ASP A 1 206 ? 22.196 2.567 -24.058 1.00 90.75 206 ASP A CA 1
ATOM 1610 C C . ASP A 1 206 ? 21.337 2.826 -22.813 1.00 90.75 206 ASP A C 1
ATOM 1612 O O . ASP A 1 206 ? 21.702 3.647 -21.971 1.00 90.75 206 ASP A O 1
ATOM 1616 N N . ILE A 1 207 ? 20.231 2.088 -22.656 1.00 91.00 207 ILE A N 1
ATOM 1617 C CA . ILE A 1 207 ? 19.288 2.252 -21.537 1.00 91.00 207 ILE A CA 1
ATOM 1618 C C . ILE A 1 207 ? 19.985 2.024 -20.190 1.00 91.00 207 ILE A C 1
ATOM 1620 O O . ILE A 1 207 ? 19.766 2.771 -19.236 1.00 91.00 207 ILE A O 1
ATOM 1624 N N . ILE A 1 208 ? 20.853 1.018 -20.098 1.00 89.81 208 ILE A N 1
ATOM 1625 C CA . ILE A 1 208 ? 21.585 0.730 -18.859 1.00 89.81 208 ILE A CA 1
ATOM 1626 C C . ILE A 1 208 ? 22.658 1.772 -18.580 1.00 89.81 208 ILE A C 1
ATOM 1628 O O . ILE A 1 208 ? 22.851 2.164 -17.425 1.00 89.81 208 ILE A O 1
ATOM 1632 N N . SER A 1 209 ? 23.342 2.248 -19.618 1.00 89.94 209 SER A N 1
ATOM 1633 C CA . SER A 1 209 ? 24.356 3.289 -19.472 1.00 89.94 209 SER A CA 1
ATOM 1634 C C . SER A 1 209 ? 23.757 4.591 -18.921 1.00 89.94 209 SER A C 1
ATOM 1636 O O . SER A 1 209 ? 24.380 5.234 -18.075 1.00 89.94 209 SER A O 1
ATOM 1638 N N . MET A 1 210 ? 22.512 4.927 -19.291 1.00 89.50 210 MET A N 1
ATOM 1639 C CA . MET A 1 210 ? 21.802 6.116 -18.796 1.00 89.50 210 MET A CA 1
ATOM 1640 C C . MET A 1 210 ? 21.547 6.092 -17.288 1.00 89.50 210 MET A C 1
ATOM 1642 O O . MET A 1 210 ? 21.539 7.143 -16.653 1.00 89.50 210 MET A O 1
ATOM 1646 N N . VAL A 1 211 ? 21.374 4.906 -16.701 1.00 87.69 211 VAL A N 1
ATOM 1647 C CA . VAL A 1 211 ? 21.202 4.736 -15.246 1.00 87.69 211 VAL A CA 1
ATOM 1648 C C . VAL A 1 211 ? 22.530 4.439 -14.531 1.00 87.69 211 VAL A C 1
ATOM 1650 O O . VAL A 1 211 ? 22.559 3.972 -13.387 1.00 87.69 211 VAL A O 1
ATOM 1653 N N . GLY A 1 212 ? 23.663 4.662 -15.212 1.00 84.94 212 GLY A N 1
ATOM 1654 C CA . GLY A 1 212 ? 25.003 4.373 -14.693 1.00 84.94 212 GLY A CA 1
ATOM 1655 C C . GLY A 1 212 ? 25.182 2.900 -14.310 1.00 84.94 212 GLY A C 1
ATOM 1656 O O . GLY A 1 212 ? 25.847 2.580 -13.319 1.00 84.94 212 GLY A O 1
ATOM 1657 N N . GLY A 1 213 ? 24.495 2.002 -15.017 1.00 82.50 213 GLY A N 1
ATOM 1658 C CA . GLY A 1 213 ? 24.506 0.570 -14.765 1.00 82.50 213 GLY A CA 1
ATOM 1659 C C . GLY A 1 213 ? 25.574 -0.174 -15.564 1.00 82.50 213 GLY A C 1
ATOM 1660 O O . GLY A 1 213 ? 26.222 0.360 -16.459 1.00 82.50 213 GLY A O 1
ATOM 1661 N N . LYS A 1 214 ? 25.731 -1.453 -15.228 1.00 87.25 214 LYS A N 1
ATOM 1662 C CA . LYS A 1 214 ? 26.438 -2.462 -16.021 1.00 87.25 214 LYS A CA 1
ATOM 1663 C C . LYS A 1 214 ? 25.638 -3.758 -15.961 1.00 87.25 214 LYS A C 1
ATOM 1665 O O . LYS A 1 214 ? 24.845 -3.933 -15.035 1.00 87.25 214 LYS A O 1
ATOM 1670 N N . TRP A 1 215 ? 25.853 -4.666 -16.903 1.00 86.06 215 TRP A N 1
ATOM 1671 C CA . TRP A 1 215 ? 25.169 -5.958 -16.900 1.00 86.06 215 TRP A CA 1
ATOM 1672 C C . TRP A 1 215 ? 25.369 -6.739 -15.599 1.00 86.06 215 TRP A C 1
ATOM 1674 O O . TRP A 1 215 ? 26.410 -6.637 -14.944 1.00 86.06 215 TRP A O 1
ATOM 1684 N N . GLY A 1 216 ? 24.337 -7.494 -15.209 1.00 81.75 216 GLY A N 1
ATOM 1685 C CA . GLY A 1 216 ? 24.252 -8.079 -13.873 1.00 81.75 216 GLY A CA 1
ATOM 1686 C C . GLY A 1 216 ? 23.917 -7.042 -12.797 1.00 81.75 216 GLY A C 1
ATOM 1687 O O . GLY A 1 216 ? 24.377 -7.173 -11.664 1.00 81.75 216 GLY A O 1
ATOM 1688 N N . PHE A 1 217 ? 23.148 -6.000 -13.133 1.00 83.50 217 PHE A N 1
ATOM 1689 C CA . PHE A 1 217 ? 22.716 -5.001 -12.157 1.00 83.50 217 PHE A CA 1
ATOM 1690 C C . PHE A 1 217 ? 21.595 -5.545 -11.252 1.00 83.50 217 PHE A C 1
ATOM 1692 O O . PHE A 1 217 ? 20.840 -6.426 -11.675 1.00 83.50 217 PHE A O 1
ATOM 1699 N N . PRO A 1 218 ? 21.473 -5.047 -10.007 1.00 86.38 218 PRO A N 1
ATOM 1700 C CA . PRO A 1 218 ? 20.409 -5.455 -9.090 1.00 86.38 218 PRO A CA 1
ATOM 1701 C C . PRO A 1 218 ? 19.025 -5.163 -9.665 1.00 86.38 218 PRO A C 1
ATOM 1703 O O . PRO A 1 218 ? 18.823 -4.107 -10.262 1.00 86.38 218 PRO A O 1
ATOM 1706 N N . LEU A 1 219 ? 18.039 -6.029 -9.431 1.00 80.88 219 LEU A N 1
ATOM 1707 C CA . LEU A 1 219 ? 16.686 -5.786 -9.937 1.00 80.88 219 LEU A CA 1
ATOM 1708 C C . LEU A 1 219 ? 16.062 -4.498 -9.372 1.00 80.88 219 LEU A C 1
ATOM 1710 O O . LEU A 1 219 ? 15.256 -3.861 -10.040 1.00 80.88 219 LEU A O 1
ATOM 1714 N N . SER A 1 220 ? 16.480 -4.044 -8.190 1.00 76.44 220 SER A N 1
ATOM 1715 C CA . SER A 1 220 ? 16.082 -2.735 -7.654 1.00 76.44 220 SER A CA 1
ATOM 1716 C C . SER A 1 220 ? 16.439 -1.566 -8.585 1.00 76.44 220 SER A C 1
ATOM 1718 O O . SER A 1 220 ? 15.652 -0.628 -8.702 1.00 76.44 220 SER A O 1
ATOM 1720 N N . LYS A 1 221 ? 17.558 -1.660 -9.318 1.00 84.12 221 LYS A N 1
ATOM 1721 C CA . LYS A 1 221 ? 17.972 -0.683 -10.339 1.00 84.12 221 LYS A CA 1
ATOM 1722 C C . LYS A 1 221 ? 17.163 -0.773 -11.636 1.00 84.12 221 LYS A C 1
ATOM 1724 O O . LYS A 1 221 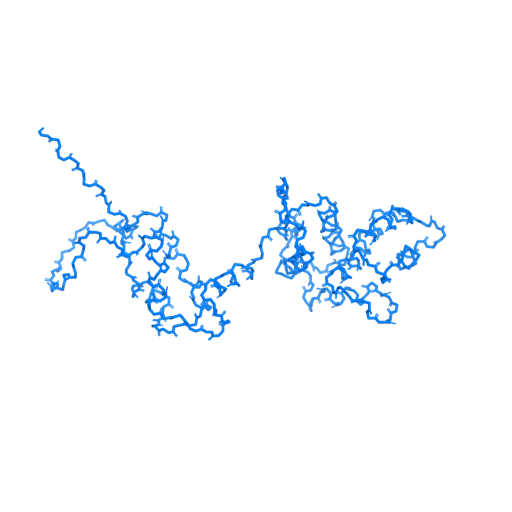? 17.169 0.173 -12.415 1.00 84.12 221 LYS A O 1
ATOM 1729 N N . LEU A 1 222 ? 16.421 -1.858 -11.875 1.00 86.44 222 LEU A N 1
ATOM 1730 C CA . LEU A 1 222 ? 15.541 -1.971 -13.048 1.00 86.44 222 LEU A CA 1
ATOM 1731 C C . LEU A 1 222 ? 14.482 -0.870 -13.053 1.00 86.44 222 LEU A C 1
ATOM 1733 O O . LEU A 1 222 ? 14.153 -0.335 -14.106 1.00 86.44 222 LEU A O 1
ATOM 1737 N N . LEU A 1 223 ? 14.001 -0.479 -11.876 1.00 85.31 223 LEU A N 1
ATOM 1738 C CA . LEU A 1 223 ? 13.003 0.578 -11.743 1.00 85.31 223 LEU A CA 1
ATOM 1739 C C . LEU A 1 223 ? 13.532 1.948 -12.181 1.00 85.31 223 LEU A C 1
ATOM 1741 O O . LEU A 1 223 ? 12.760 2.775 -12.657 1.00 85.31 223 LEU A O 1
ATOM 1745 N N . GLU A 1 224 ? 14.843 2.176 -12.083 1.00 89.44 224 GLU A N 1
ATOM 1746 C CA . GLU A 1 224 ? 15.482 3.402 -12.574 1.00 89.44 224 GLU A CA 1
ATOM 1747 C C . GLU A 1 224 ? 15.460 3.473 -14.108 1.00 89.44 224 GLU A C 1
ATOM 1749 O O . GLU A 1 224 ? 15.465 4.563 -14.672 1.00 89.44 224 GLU A O 1
ATOM 1754 N N . THR A 1 225 ? 15.367 2.326 -14.796 1.00 90.75 225 THR A N 1
ATOM 1755 C CA . THR A 1 225 ? 15.237 2.273 -16.263 1.00 90.75 225 THR A CA 1
ATOM 1756 C C . THR A 1 225 ? 13.805 2.529 -16.744 1.00 90.75 225 THR A C 1
ATOM 1758 O O . THR A 1 225 ? 13.598 2.837 -17.918 1.00 90.75 225 THR A O 1
ATOM 1761 N N . CYS A 1 226 ? 12.802 2.436 -15.858 1.00 90.69 226 CYS A N 1
ATOM 1762 C CA . CYS A 1 226 ? 11.391 2.546 -16.231 1.00 90.69 226 CYS A CA 1
ATOM 1763 C C . CYS A 1 226 ? 11.038 3.853 -16.957 1.00 90.69 226 CYS A C 1
ATOM 1765 O O . CYS A 1 226 ? 10.317 3.758 -17.946 1.00 90.69 226 CYS A O 1
ATOM 1767 N N . PRO A 1 227 ? 11.513 5.049 -16.552 1.00 91.88 227 PRO A N 1
ATOM 1768 C CA . PRO A 1 227 ? 11.239 6.279 -17.295 1.00 91.88 227 PRO A CA 1
ATOM 1769 C C . PRO A 1 227 ? 11.697 6.213 -18.757 1.00 91.88 227 PRO A C 1
ATOM 1771 O O . PRO A 1 227 ? 10.935 6.584 -19.645 1.00 91.88 227 PRO A O 1
ATOM 1774 N N . VAL A 1 228 ? 12.894 5.671 -19.015 1.00 91.38 228 VAL A N 1
ATOM 1775 C CA . VAL A 1 228 ? 13.445 5.528 -20.374 1.00 91.38 228 VAL A CA 1
ATOM 1776 C C . VAL A 1 228 ? 12.648 4.496 -21.172 1.00 91.38 228 VAL A C 1
ATOM 1778 O O . VAL A 1 228 ? 12.268 4.751 -22.310 1.00 91.38 228 VAL A O 1
ATOM 1781 N N . ILE A 1 229 ? 12.326 3.350 -20.567 1.00 92.19 229 ILE A N 1
ATOM 1782 C CA . ILE A 1 229 ? 11.491 2.316 -21.198 1.00 92.19 229 ILE A CA 1
ATOM 1783 C C . ILE A 1 229 ? 10.106 2.877 -21.549 1.00 92.19 229 ILE A C 1
ATOM 1785 O O . ILE A 1 229 ? 9.637 2.694 -22.669 1.00 92.19 229 ILE A O 1
ATOM 1789 N N . MET A 1 230 ? 9.457 3.585 -20.620 1.00 92.62 230 MET A N 1
ATOM 1790 C CA . MET A 1 230 ? 8.149 4.203 -20.849 1.00 92.62 230 MET A CA 1
ATOM 1791 C C . MET A 1 230 ? 8.214 5.245 -21.957 1.00 92.62 230 MET A C 1
ATOM 1793 O O . MET A 1 230 ? 7.333 5.254 -22.809 1.00 92.62 230 MET A O 1
ATOM 1797 N N . GLN A 1 231 ? 9.260 6.074 -21.988 1.00 90.56 231 GLN A N 1
ATOM 1798 C CA . GLN A 1 231 ? 9.471 7.011 -23.085 1.00 90.56 231 GLN A CA 1
ATOM 1799 C C . GLN A 1 231 ? 9.508 6.263 -24.425 1.00 90.56 231 GLN A C 1
ATOM 1801 O O . GLN A 1 231 ? 8.718 6.593 -25.297 1.00 90.56 231 GLN A O 1
ATOM 1806 N N . GLN A 1 232 ? 10.346 5.228 -24.563 1.00 90.06 232 GLN A N 1
ATOM 1807 C CA . GLN A 1 232 ? 10.490 4.461 -25.811 1.00 90.06 232 GLN A CA 1
ATOM 1808 C C . GLN A 1 232 ? 9.174 3.840 -26.302 1.00 90.06 232 GLN A C 1
ATOM 1810 O O . GLN A 1 232 ? 8.956 3.766 -27.511 1.00 90.06 232 GLN A O 1
ATOM 1815 N N . VAL A 1 233 ? 8.312 3.396 -25.378 1.00 90.50 233 VAL A N 1
ATOM 1816 C CA . VAL A 1 233 ? 6.974 2.876 -25.705 1.00 90.50 233 VAL A CA 1
ATOM 1817 C C . VAL A 1 233 ? 6.028 4.003 -26.114 1.00 90.50 233 VAL A C 1
ATOM 1819 O O . VAL A 1 233 ? 5.328 3.873 -27.107 1.00 90.50 233 VAL A O 1
ATOM 1822 N N . LEU A 1 234 ? 5.987 5.107 -25.366 1.00 89.75 234 LEU A N 1
ATOM 1823 C CA . LEU A 1 234 ? 5.038 6.199 -25.607 1.00 89.75 234 LEU A CA 1
ATOM 1824 C C . LEU A 1 234 ? 5.335 6.982 -26.889 1.00 89.75 234 LEU A C 1
ATOM 1826 O O . LEU A 1 234 ? 4.417 7.536 -27.489 1.00 89.75 234 LEU A O 1
ATOM 1830 N N . THR A 1 235 ? 6.602 7.050 -27.295 1.00 87.62 235 THR A N 1
ATOM 1831 C CA . THR A 1 235 ? 7.031 7.738 -28.519 1.00 87.62 235 THR A CA 1
ATOM 1832 C C . THR A 1 235 ? 7.102 6.814 -29.731 1.00 87.62 235 THR A C 1
ATOM 1834 O O . THR A 1 235 ? 7.444 7.283 -30.816 1.00 87.62 235 THR A O 1
ATOM 1837 N N . ASP A 1 236 ? 6.832 5.513 -29.559 1.00 87.25 236 ASP A N 1
ATOM 1838 C CA . ASP A 1 236 ? 7.018 4.484 -30.586 1.00 87.25 236 ASP A CA 1
ATOM 1839 C C . ASP A 1 236 ? 8.418 4.536 -31.244 1.00 87.25 236 ASP A C 1
ATOM 1841 O O . ASP A 1 236 ? 8.595 4.147 -32.398 1.00 87.25 236 ASP A O 1
ATOM 1845 N N . SER A 1 237 ? 9.455 4.986 -30.518 1.00 85.31 237 SER A N 1
ATOM 1846 C CA . SER A 1 237 ? 10.781 5.303 -31.090 1.00 85.31 237 SER A CA 1
ATOM 1847 C C . SER A 1 237 ? 11.452 4.132 -31.815 1.00 85.31 237 SER A C 1
ATOM 1849 O O . SER A 1 237 ? 12.298 4.327 -32.693 1.00 85.31 237 SER A O 1
ATOM 1851 N N . CYS A 1 238 ? 11.099 2.904 -31.434 1.00 84.69 238 CYS A N 1
ATOM 1852 C CA . CYS A 1 238 ? 11.642 1.669 -31.992 1.00 84.69 238 CYS A CA 1
ATOM 1853 C C . CYS A 1 238 ? 10.720 0.984 -33.008 1.00 84.69 238 CYS A C 1
ATOM 1855 O O . CYS A 1 238 ? 11.143 0.025 -33.654 1.00 84.69 238 CYS A O 1
ATOM 1857 N N . VAL A 1 239 ? 9.493 1.470 -33.197 1.00 80.00 239 VAL A N 1
ATOM 1858 C CA . VAL A 1 239 ? 8.583 0.965 -34.225 1.00 80.00 239 VAL A CA 1
ATOM 1859 C C . VAL A 1 239 ? 8.883 1.741 -35.504 1.00 80.00 239 VAL A C 1
ATOM 1861 O O . VAL A 1 239 ? 8.633 2.938 -35.593 1.00 80.00 239 VAL A O 1
ATOM 1864 N N . GLY A 1 240 ? 9.505 1.084 -36.488 1.00 64.69 240 GLY A N 1
ATOM 1865 C CA . GLY A 1 240 ? 9.876 1.744 -37.742 1.00 64.69 240 GLY A CA 1
ATOM 1866 C C . GLY A 1 240 ? 8.670 2.415 -38.407 1.00 64.69 240 GLY A C 1
ATOM 1867 O O . GLY A 1 240 ? 7.580 1.841 -38.413 1.00 64.69 240 GLY A O 1
ATOM 1868 N N . GLU A 1 241 ? 8.865 3.605 -38.994 1.00 51.81 241 GLU A N 1
ATOM 1869 C CA . GLU A 1 241 ? 7.872 4.189 -39.898 1.00 51.81 241 GLU A CA 1
ATOM 1870 C C . GLU A 1 241 ? 7.582 3.140 -40.977 1.00 51.81 241 GLU A C 1
ATOM 1872 O O . GLU A 1 241 ? 8.454 2.811 -41.786 1.00 51.81 241 GLU A O 1
ATOM 1877 N N . THR A 1 242 ? 6.374 2.570 -40.980 1.00 44.44 242 THR A N 1
ATOM 1878 C CA . THR A 1 242 ? 5.895 1.771 -42.108 1.00 44.44 242 THR A CA 1
ATOM 1879 C C . THR A 1 242 ? 6.130 2.600 -43.357 1.00 44.44 242 THR A C 1
ATOM 1881 O O . THR A 1 242 ? 5.594 3.706 -43.453 1.00 44.44 242 THR A O 1
ATOM 1884 N N . ALA A 1 243 ? 6.990 2.087 -44.241 1.00 40.59 243 ALA A N 1
ATOM 1885 C CA . ALA A 1 243 ? 7.467 2.748 -45.443 1.00 40.59 243 ALA A CA 1
ATOM 1886 C C . ALA A 1 243 ? 6.367 3.621 -46.047 1.00 40.59 243 ALA A C 1
ATOM 1888 O O . ALA A 1 243 ? 5.332 3.103 -46.474 1.00 40.59 243 ALA A O 1
ATOM 1889 N N . LYS A 1 244 ? 6.578 4.945 -46.055 1.00 40.34 244 LYS A N 1
ATOM 1890 C CA . LYS A 1 244 ? 5.746 5.867 -46.827 1.00 40.34 244 LYS A CA 1
ATOM 1891 C C . LYS A 1 244 ? 5.696 5.301 -48.239 1.00 40.34 244 LYS A C 1
ATOM 1893 O O . LYS A 1 244 ? 6.701 5.309 -48.946 1.00 40.34 244 LYS A O 1
ATOM 1898 N N . THR A 1 245 ? 4.545 4.749 -48.610 1.00 36.69 245 THR A N 1
ATOM 1899 C CA . THR A 1 245 ? 4.246 4.314 -49.968 1.00 36.69 245 THR A CA 1
ATOM 1900 C C . THR A 1 245 ? 4.561 5.482 -50.883 1.00 36.69 245 THR A C 1
ATOM 1902 O O . THR A 1 245 ? 3.863 6.498 -50.852 1.00 36.69 245 THR A O 1
ATOM 1905 N N . VAL A 1 246 ? 5.639 5.348 -51.653 1.00 39.00 246 VAL A N 1
ATOM 1906 C CA . VAL A 1 246 ? 5.929 6.211 -52.790 1.00 39.00 246 VAL A CA 1
ATOM 1907 C C . VAL A 1 246 ? 4.736 6.038 -53.724 1.00 39.00 246 VAL A C 1
ATOM 1909 O O . VAL A 1 246 ? 4.561 4.974 -54.318 1.00 39.00 246 VAL A O 1
ATOM 1912 N N . LYS A 1 247 ? 3.841 7.030 -53.755 1.00 36.56 247 LYS A N 1
ATOM 1913 C CA . LYS A 1 247 ? 2.805 7.075 -54.786 1.00 36.56 247 LYS A CA 1
ATOM 1914 C C . LYS A 1 247 ? 3.503 7.307 -56.136 1.00 36.56 247 LYS A C 1
ATOM 1916 O O . LYS A 1 247 ? 4.444 8.103 -56.158 1.00 36.56 247 LYS A O 1
ATOM 1921 N N . PRO A 1 248 ? 3.080 6.586 -57.188 1.00 41.56 248 PRO A N 1
ATOM 1922 C CA . PRO A 1 248 ? 3.667 6.668 -58.523 1.00 41.56 248 PRO A CA 1
ATOM 1923 C C . PRO A 1 248 ? 3.550 8.067 -59.130 1.00 41.56 248 PRO A C 1
ATOM 1925 O O . PRO A 1 248 ? 2.589 8.790 -58.771 1.00 41.56 248 PRO A O 1
#

pLDDT: mean 79.83, std 15.95, range [33.12, 96.0]

Radius of gyration: 26.56 Å; chains: 1; bounding box: 60×37×88 Å

Secondary structure (DSSP, 8-state):
-BHHHHHHHHHTTT-SS--HHHHHHHTT-GGG-B--HHHHHHHHHHHHHHHHH----SSPP-HHHHHHHH-BTTBEEHHHHHHHHHHHH-SGGG-S--S-EE-HHHH-SSSEE--HHHHHHHHHHHHHHHHTTPEEPPPHHHHHHHHHHHTT--TTPEEPHHHHHHHHHHTT-S--TT-------------S-TTGGGGPPPPHHHHHHHTT--SSEEHHHHHHHHHHHHHHHHTTTTS---------

Sequence (248 aa):
MDANALRNLLSNFNDTCLTPEIVLDIAGTGVQGRLNETEFMRISPLFVYYMNNKTCQGSRPTLEAAMNGLLRNNGLCYERLTDIITSITNNEEYEQSCKNTFGAGKILTKSCLSDPLQIGYAFGSVLKSVIKVECALPSVRWFKEGVLNYYNKTENATISETEFNVLLTKLKIGTKAGQVSSHEGHRRRRSVDDHDDEKKCYSSDDIISMVGGKWGFPLSKLLETCPVIMQQVLTDSCVGETAKTVKP